Protein AF-A0A2N7WCB7-F1 (afdb_monomer)

Structure (mmCIF, N/CA/C/O backbone):
data_AF-A0A2N7WCB7-F1
#
_entry.id   AF-A0A2N7WCB7-F1
#
loop_
_atom_site.group_PDB
_atom_site.id
_atom_site.type_symbol
_atom_site.label_atom_id
_atom_site.label_alt_id
_atom_site.label_comp_id
_atom_site.label_asym_id
_atom_site.label_entity_id
_atom_site.label_seq_id
_atom_site.pdbx_PDB_ins_code
_atom_site.Cartn_x
_atom_site.Cartn_y
_atom_site.Cartn_z
_atom_site.occupancy
_atom_site.B_iso_or_equiv
_atom_site.auth_seq_id
_atom_site.auth_comp_id
_atom_site.auth_asym_id
_atom_site.auth_atom_id
_atom_site.pdbx_PDB_model_num
ATOM 1 N N . MET A 1 1 ? 3.821 -67.007 122.944 1.00 35.94 1 MET A N 1
ATOM 2 C CA . MET A 1 1 ? 3.924 -67.303 121.499 1.00 35.94 1 MET A CA 1
ATOM 3 C C . MET A 1 1 ? 2.974 -66.379 120.747 1.00 35.94 1 MET A C 1
ATOM 5 O O . MET A 1 1 ? 1.797 -66.357 121.070 1.00 35.94 1 MET A O 1
ATOM 9 N N . ILE A 1 2 ? 3.504 -65.597 119.807 1.00 52.94 2 ILE A N 1
ATOM 10 C CA . ILE A 1 2 ? 2.785 -65.008 118.652 1.00 52.94 2 ILE A CA 1
ATOM 11 C C . ILE A 1 2 ? 2.782 -66.103 117.538 1.00 52.94 2 ILE A C 1
ATOM 13 O O . ILE A 1 2 ? 3.560 -67.049 117.712 1.00 52.94 2 ILE A O 1
ATOM 17 N N . PRO A 1 3 ? 2.036 -66.038 116.403 1.00 63.03 3 PRO A N 1
ATOM 18 C CA . PRO A 1 3 ? 1.110 -65.001 115.910 1.00 63.03 3 PRO A CA 1
ATOM 19 C C . PRO A 1 3 ? -0.202 -65.532 115.260 1.00 63.03 3 PRO A C 1
ATOM 21 O O . PRO A 1 3 ? -0.427 -66.735 115.202 1.00 63.03 3 PRO A O 1
ATOM 24 N N . SER A 1 4 ? -1.039 -64.635 114.709 1.00 31.44 4 SER A N 1
ATOM 25 C CA . SER A 1 4 ? -1.417 -64.609 113.269 1.00 31.44 4 SER A CA 1
ATOM 26 C C . SER A 1 4 ? -2.738 -63.851 113.010 1.00 31.44 4 SER A C 1
ATOM 28 O O . SER A 1 4 ? -3.815 -64.320 113.367 1.00 31.44 4 SER A O 1
ATOM 30 N N . SER A 1 5 ? -2.659 -62.697 112.339 1.00 44.12 5 SER A N 1
ATOM 31 C CA . SER A 1 5 ? -3.786 -62.076 111.607 1.00 44.12 5 SER A CA 1
ATOM 32 C C . SER A 1 5 ? -3.801 -62.636 110.175 1.00 44.12 5 SER A C 1
ATOM 34 O O . SER A 1 5 ? -2.711 -62.970 109.699 1.00 44.12 5 SER A O 1
ATOM 36 N N . PRO A 1 6 ? -4.934 -62.684 109.424 1.00 54.41 6 PRO A N 1
ATOM 37 C CA . PRO A 1 6 ? -5.339 -61.481 108.663 1.00 54.41 6 PRO A CA 1
ATOM 38 C C . PRO A 1 6 ? -6.832 -61.364 108.203 1.00 54.41 6 PRO A C 1
ATOM 40 O O . PRO A 1 6 ? -7.660 -62.239 108.420 1.00 54.41 6 PRO A O 1
ATOM 43 N N . ILE A 1 7 ? -7.084 -60.288 107.432 1.00 32.53 7 ILE A N 1
ATOM 44 C CA . ILE A 1 7 ? -8.154 -60.039 106.424 1.00 32.53 7 ILE A CA 1
ATOM 45 C C . ILE A 1 7 ? -9.441 -59.296 106.856 1.00 32.53 7 ILE A C 1
ATOM 47 O O . ILE A 1 7 ? -10.151 -59.645 107.791 1.00 32.53 7 ILE A O 1
ATOM 51 N N . ARG A 1 8 ? -9.732 -58.236 106.079 1.00 46.69 8 ARG A N 1
ATOM 52 C CA . ARG A 1 8 ? -10.934 -57.384 106.092 1.00 46.69 8 ARG A CA 1
ATOM 53 C C . ARG A 1 8 ? -12.089 -58.034 105.320 1.00 46.69 8 ARG A C 1
ATOM 55 O O . ARG A 1 8 ? -11.853 -58.512 104.215 1.00 46.69 8 ARG A O 1
ATOM 62 N N . ILE A 1 9 ? -13.330 -57.795 105.749 1.00 33.44 9 ILE A N 1
ATOM 63 C CA . ILE A 1 9 ? -14.435 -57.509 104.816 1.00 33.44 9 ILE A CA 1
ATOM 64 C C . ILE A 1 9 ? -15.158 -56.247 105.296 1.00 33.44 9 ILE A C 1
ATOM 66 O O . ILE A 1 9 ? -15.598 -56.163 106.438 1.00 33.44 9 ILE A O 1
ATOM 70 N N . ILE A 1 10 ? -15.266 -55.262 104.402 1.00 46.97 10 ILE A N 1
ATOM 71 C CA . ILE A 1 10 ? -16.195 -54.136 104.519 1.00 46.97 10 ILE A CA 1
ATOM 72 C C . ILE A 1 10 ? -17.372 -54.470 103.609 1.00 46.97 10 ILE A C 1
ATOM 74 O O . ILE A 1 10 ? -17.207 -54.460 102.391 1.00 46.97 10 ILE A O 1
ATOM 78 N N . THR A 1 11 ? -18.557 -54.720 104.161 1.00 34.16 11 THR A N 1
ATOM 79 C CA . THR A 1 11 ? -19.824 -54.494 103.445 1.00 34.16 11 THR A CA 1
ATOM 80 C C . THR A 1 11 ? -20.938 -54.256 104.463 1.00 34.16 11 THR A C 1
ATOM 82 O O . THR A 1 11 ? -21.016 -54.940 105.480 1.00 34.16 11 THR A O 1
ATOM 85 N N . MET A 1 12 ? -21.775 -53.254 104.206 1.00 39.34 12 MET A N 1
ATOM 86 C CA . MET A 1 12 ? -23.035 -53.035 104.924 1.00 39.34 12 MET A CA 1
ATOM 87 C C . MET A 1 12 ? -24.096 -54.024 104.413 1.00 39.34 12 MET A C 1
ATOM 89 O O . MET A 1 12 ? -23.999 -54.406 103.253 1.00 39.34 12 MET A O 1
ATOM 93 N N . ASP A 1 13 ? -25.142 -54.336 105.194 1.00 38.06 13 ASP A N 1
ATOM 94 C CA . ASP A 1 13 ? -26.493 -53.907 104.782 1.00 38.06 13 ASP A CA 1
ATOM 95 C C . ASP A 1 13 ? -27.593 -53.966 105.877 1.00 38.06 13 ASP A C 1
ATOM 97 O O . ASP A 1 13 ? -27.507 -54.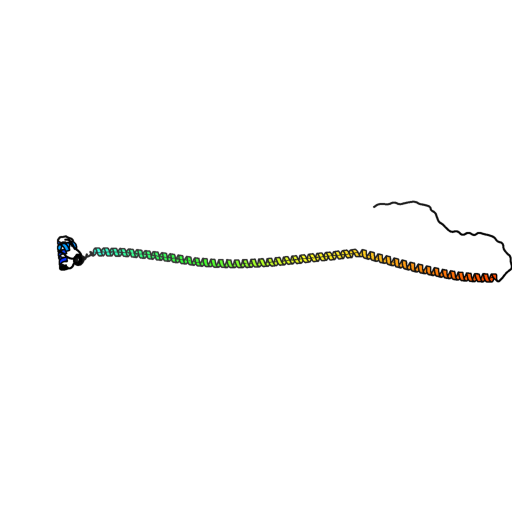693 106.864 1.00 38.06 13 ASP A O 1
ATOM 101 N N . THR A 1 14 ? -28.621 -53.139 105.654 1.00 47.44 14 THR A N 1
ATOM 102 C CA . THR A 1 14 ? -30.001 -53.085 106.181 1.00 47.44 14 THR A CA 1
ATOM 103 C C . THR A 1 14 ? -30.500 -54.020 107.310 1.00 47.44 14 THR A C 1
ATOM 105 O O . THR A 1 14 ? -30.599 -55.240 107.173 1.00 47.44 14 THR A O 1
ATOM 108 N N . ARG A 1 15 ? -31.140 -53.399 108.330 1.00 40.41 15 ARG A N 1
ATOM 109 C CA . ARG A 1 15 ? -32.623 -53.447 108.508 1.00 40.41 15 ARG A CA 1
ATOM 110 C C . ARG A 1 15 ? -33.185 -52.565 109.646 1.00 40.41 15 ARG A C 1
ATOM 112 O O . ARG A 1 15 ? -33.595 -53.050 110.696 1.00 40.41 15 ARG A O 1
ATOM 119 N N . LYS A 1 16 ? -33.323 -51.264 109.373 1.00 41.38 16 LYS A N 1
ATOM 120 C CA . LYS A 1 16 ? -34.537 -50.468 109.676 1.00 41.38 16 LYS A CA 1
ATOM 121 C C . LYS A 1 16 ? -34.426 -49.098 109.004 1.00 41.38 16 LYS A C 1
ATOM 123 O O . LYS A 1 16 ? -34.236 -48.069 109.643 1.00 41.38 16 LYS A O 1
ATOM 128 N N . ALA A 1 17 ? -34.569 -49.096 107.680 1.00 44.41 17 ALA A N 1
ATOM 129 C CA . ALA A 1 17 ? -35.020 -47.890 107.009 1.00 44.41 17 ALA A CA 1
ATOM 130 C C . ALA A 1 17 ? -36.446 -47.613 107.509 1.00 44.41 17 ALA A C 1
ATOM 132 O O . ALA A 1 17 ? -37.390 -48.283 107.091 1.00 44.41 17 ALA A O 1
ATOM 133 N N . GLN A 1 18 ? -36.603 -46.667 108.438 1.00 53.84 18 GLN A N 1
ATOM 134 C CA . GLN A 1 18 ? -37.888 -45.991 108.578 1.00 53.84 18 GLN A CA 1
ATOM 135 C C . GLN A 1 18 ? -38.194 -45.397 107.205 1.00 53.84 18 GLN A C 1
ATOM 137 O O . GLN A 1 18 ? -37.387 -44.629 106.673 1.00 53.84 18 GLN A O 1
ATOM 142 N N . LEU A 1 19 ? -39.314 -45.803 106.603 1.00 56.91 19 LEU A N 1
ATOM 143 C CA . LEU A 1 19 ? -39.772 -45.174 105.376 1.00 56.91 19 LEU A CA 1
ATOM 144 C C . LEU A 1 19 ? -40.043 -43.711 105.720 1.00 56.91 19 LEU A C 1
ATOM 146 O O . LEU A 1 19 ? -40.960 -43.407 106.478 1.00 56.91 19 LEU A O 1
ATOM 150 N N . VAL A 1 20 ? -39.205 -42.822 105.193 1.00 69.12 20 VAL A N 1
ATOM 151 C CA . VAL A 1 20 ? -39.418 -41.379 105.250 1.00 69.12 20 VAL A CA 1
ATOM 152 C C . VAL A 1 20 ? -40.680 -41.108 104.439 1.00 69.12 20 VAL A C 1
ATOM 154 O O . VAL A 1 20 ? -40.630 -41.094 103.213 1.00 69.12 20 VAL A O 1
ATOM 157 N N . THR A 1 21 ? -41.824 -40.972 105.106 1.00 78.44 21 THR A N 1
ATOM 158 C CA . THR A 1 21 ? -43.096 -40.697 104.435 1.00 78.44 21 THR A CA 1
ATOM 159 C C . THR A 1 21 ? -43.212 -39.216 104.094 1.00 78.44 21 THR A C 1
ATOM 161 O O . THR A 1 21 ? -42.649 -38.350 104.771 1.00 78.44 21 THR A O 1
ATOM 164 N N . PHE A 1 22 ? -43.973 -38.917 103.038 1.00 78.00 22 PHE A N 1
ATOM 165 C CA . PHE A 1 22 ? -44.245 -37.542 102.623 1.00 78.00 22 PHE A CA 1
ATOM 166 C C . PHE A 1 22 ? -44.847 -36.711 103.766 1.00 78.00 22 PHE A C 1
ATOM 168 O O . PHE A 1 22 ? -44.383 -35.602 104.011 1.00 78.00 22 PHE A O 1
ATOM 175 N N . ASP A 1 23 ? -45.805 -37.272 104.506 1.00 79.38 23 ASP A N 1
ATOM 176 C CA . ASP A 1 23 ? -46.528 -36.559 105.566 1.00 79.38 23 ASP A CA 1
ATOM 177 C C . ASP A 1 23 ? -45.629 -36.218 106.763 1.00 79.38 23 ASP A C 1
ATOM 179 O O . ASP A 1 23 ? -45.717 -35.122 107.311 1.00 79.38 23 ASP A O 1
ATOM 183 N N . ALA A 1 24 ? -44.693 -37.105 107.127 1.00 79.81 24 ALA A N 1
ATOM 184 C CA . ALA A 1 24 ? -43.717 -36.831 108.182 1.00 79.81 24 ALA A CA 1
ATOM 185 C C . ALA A 1 24 ? -42.743 -35.707 107.776 1.00 79.81 24 ALA A C 1
ATOM 187 O O . ALA A 1 24 ? -42.417 -34.833 108.585 1.00 79.81 24 ALA A O 1
ATOM 188 N N . VAL A 1 25 ? -42.312 -35.692 106.508 1.00 82.75 25 VAL A N 1
ATOM 189 C CA . VAL A 1 25 ? -41.478 -34.620 105.936 1.00 82.75 25 VAL A CA 1
ATOM 190 C C . VAL A 1 25 ? -42.246 -33.299 105.852 1.00 82.75 25 VAL A C 1
ATOM 192 O O . VAL A 1 25 ? -41.679 -32.261 106.190 1.00 82.75 25 VAL A O 1
ATOM 195 N N . ALA A 1 26 ? -43.518 -33.330 105.449 1.00 80.94 26 ALA A N 1
ATOM 196 C CA . ALA A 1 26 ? -44.390 -32.161 105.361 1.00 80.94 26 ALA A CA 1
ATOM 197 C C . ALA A 1 26 ? -44.642 -31.540 106.743 1.00 80.94 26 ALA A C 1
ATOM 199 O O . ALA A 1 26 ? -44.320 -30.373 106.942 1.00 80.94 26 ALA A O 1
ATOM 200 N N . ALA A 1 27 ? -45.087 -32.330 107.726 1.00 82.00 27 ALA A N 1
ATOM 201 C CA . ALA A 1 27 ? -45.327 -31.856 109.091 1.00 82.00 27 ALA A CA 1
ATOM 202 C C . ALA A 1 27 ? -44.054 -31.290 109.752 1.00 82.00 27 ALA A C 1
ATOM 204 O O . ALA A 1 27 ? -44.096 -30.263 110.432 1.00 82.00 27 ALA A O 1
ATOM 205 N N . SER A 1 28 ? -42.893 -31.910 109.504 1.00 80.75 28 SER A N 1
ATOM 206 C CA . SER A 1 28 ? -41.601 -31.400 109.991 1.00 80.75 28 SER A CA 1
ATOM 207 C C . SER A 1 28 ? -41.192 -30.096 109.293 1.00 80.75 28 SER A C 1
ATOM 209 O O . SER A 1 28 ? -40.687 -29.179 109.939 1.00 80.75 28 SER A O 1
ATOM 211 N N . ALA A 1 29 ? -41.428 -29.975 107.982 1.00 81.81 29 ALA A N 1
ATOM 212 C CA . ALA A 1 29 ? -41.172 -28.744 107.236 1.00 81.81 29 ALA A CA 1
ATOM 213 C C . ALA A 1 29 ? -42.112 -27.599 107.659 1.00 81.81 29 ALA A C 1
ATOM 215 O O . ALA A 1 29 ? -41.668 -26.457 107.766 1.00 81.81 29 ALA A O 1
ATOM 216 N N . GLU A 1 30 ? -43.376 -27.901 107.952 1.00 82.75 30 GLU A N 1
ATOM 217 C CA . GLU A 1 30 ? -44.375 -26.947 108.445 1.00 82.75 30 GLU A CA 1
ATOM 218 C C . GLU A 1 30 ? -44.061 -26.485 109.871 1.00 82.75 30 GLU A C 1
ATOM 220 O O . GLU A 1 30 ? -44.111 -25.288 110.143 1.00 82.75 30 GLU A O 1
ATOM 225 N N . SER A 1 31 ? -43.616 -27.387 110.753 1.00 80.56 31 SER A N 1
ATOM 226 C CA . SER A 1 31 ? -43.114 -27.032 112.089 1.00 80.56 31 SER A CA 1
ATOM 227 C C . SER A 1 31 ? -41.879 -26.114 112.032 1.00 80.56 31 SER A C 1
ATOM 229 O O . SER A 1 31 ? -41.783 -25.144 112.792 1.00 80.56 31 SER A O 1
ATOM 231 N N . LEU A 1 32 ? -40.959 -26.351 111.088 1.00 82.75 32 LEU A N 1
ATOM 232 C CA . LEU A 1 32 ? -39.811 -25.466 110.844 1.00 82.75 32 LEU A CA 1
ATOM 233 C C . LEU A 1 32 ? -40.242 -24.081 110.337 1.00 82.75 32 LEU A C 1
ATOM 235 O O . LEU A 1 32 ? -39.715 -23.075 110.803 1.00 82.75 32 LEU A O 1
ATOM 239 N N . VAL A 1 33 ? -41.228 -24.005 109.437 1.00 82.38 33 VAL A N 1
ATOM 240 C CA . VAL A 1 33 ? -41.770 -22.718 108.961 1.00 82.38 33 VAL A CA 1
ATOM 241 C C . VAL A 1 33 ? -42.526 -21.974 110.067 1.00 82.38 33 VAL A C 1
ATOM 243 O O . VAL A 1 33 ? -42.336 -20.769 110.215 1.00 82.38 33 VAL A O 1
ATOM 246 N N . ALA A 1 34 ? -43.323 -22.669 110.883 1.00 79.31 34 ALA A N 1
ATOM 247 C CA . ALA A 1 34 ? -44.052 -22.081 112.010 1.00 79.31 34 ALA A CA 1
ATOM 248 C C . ALA A 1 34 ? -43.119 -21.529 113.106 1.00 79.31 34 ALA A C 1
ATOM 250 O O . ALA A 1 34 ? -43.457 -20.555 113.773 1.00 79.31 34 ALA A O 1
ATOM 251 N N . SER A 1 35 ? -41.919 -22.102 113.249 1.00 75.00 35 SER A N 1
ATOM 252 C CA . SER A 1 35 ? -40.834 -21.586 114.103 1.00 75.00 35 SER A CA 1
ATOM 253 C C . SER A 1 35 ? -39.920 -20.564 113.400 1.00 75.00 35 SER A C 1
ATOM 255 O O . SER A 1 35 ? -38.868 -20.199 113.925 1.00 75.00 35 SER A O 1
ATOM 257 N N . GLY A 1 36 ? -40.308 -20.076 112.215 1.00 73.94 36 GLY A N 1
ATOM 258 C CA . GLY A 1 36 ? -39.596 -19.038 111.462 1.00 73.94 36 GLY A CA 1
ATOM 259 C C . GLY A 1 36 ? -38.302 -19.502 110.781 1.00 73.94 36 GLY A C 1
ATOM 260 O O . GLY A 1 36 ? -37.582 -18.683 110.206 1.00 73.94 36 GLY A O 1
ATOM 261 N N . GLN A 1 37 ? -37.985 -20.798 110.818 1.00 76.94 37 GLN A N 1
ATOM 262 C CA . GLN A 1 37 ? -36.781 -21.356 110.210 1.00 76.94 37 GLN A CA 1
ATOM 263 C C . GLN A 1 37 ? -37.017 -21.819 108.769 1.00 76.94 37 GLN A C 1
ATOM 265 O O . GLN A 1 37 ? -38.109 -22.209 108.359 1.00 76.94 37 GLN A O 1
ATOM 270 N N . ARG A 1 38 ? -35.953 -21.800 107.957 1.00 77.12 38 ARG A N 1
ATOM 271 C CA . ARG A 1 38 ? -36.025 -22.282 106.571 1.00 77.12 38 ARG A CA 1
ATOM 272 C C . ARG A 1 38 ? -35.987 -23.817 106.551 1.00 77.12 38 ARG A C 1
ATOM 274 O O . ARG A 1 38 ? -34.964 -24.378 106.952 1.00 77.12 38 ARG A O 1
ATOM 281 N N . PRO A 1 39 ? -37.009 -24.513 106.010 1.00 80.88 39 PRO A N 1
ATOM 282 C CA . PRO A 1 39 ? -36.987 -25.966 105.887 1.00 80.88 39 PRO A CA 1
ATOM 283 C C . PRO A 1 39 ? -35.952 -26.380 104.832 1.00 80.88 39 PRO A C 1
ATOM 285 O O . PRO A 1 39 ? -36.187 -26.361 103.616 1.00 80.88 39 PRO A O 1
ATOM 288 N N . THR A 1 40 ? -34.757 -26.710 105.314 1.00 83.81 40 THR A N 1
ATOM 289 C CA . THR A 1 40 ? -33.656 -27.302 104.548 1.00 83.81 40 THR A CA 1
ATOM 290 C C . THR A 1 40 ? -33.624 -28.805 104.794 1.00 83.81 40 THR A C 1
ATOM 292 O O . THR A 1 40 ? -34.036 -29.265 105.855 1.00 83.81 40 THR A O 1
ATOM 295 N N . VAL A 1 41 ? -33.094 -29.580 103.842 1.00 78.56 41 VAL A N 1
ATOM 296 C CA . VAL A 1 41 ? -33.011 -31.049 103.958 1.00 78.56 41 VAL A CA 1
ATOM 297 C C . VAL A 1 41 ? -32.326 -31.468 105.265 1.00 78.56 41 VAL A C 1
ATOM 299 O O . VAL A 1 41 ? -32.813 -32.359 105.951 1.00 78.56 41 VAL A O 1
ATOM 302 N N . ARG A 1 42 ? -31.256 -30.767 105.673 1.00 80.81 42 ARG A N 1
ATOM 303 C CA . ARG A 1 42 ? -30.542 -31.050 106.927 1.00 80.81 42 ARG A CA 1
ATOM 304 C C . ARG A 1 42 ? -31.365 -30.730 108.181 1.00 80.81 42 ARG A C 1
ATOM 306 O O . ARG A 1 42 ? -31.323 -31.512 109.122 1.00 80.81 42 ARG A O 1
ATOM 313 N N . ALA A 1 43 ? -32.110 -29.621 108.195 1.00 79.19 43 ALA A N 1
ATOM 314 C CA . ALA A 1 43 ? -32.986 -29.273 109.320 1.00 79.19 43 ALA A CA 1
ATOM 315 C C . ALA A 1 43 ? -34.150 -30.269 109.458 1.00 79.19 43 ALA A C 1
ATOM 317 O O . ALA A 1 43 ? -34.445 -30.727 110.556 1.00 79.19 43 ALA A O 1
ATOM 318 N N . VAL A 1 44 ? -34.747 -30.675 108.333 1.00 81.44 44 VAL A N 1
ATOM 319 C CA . VAL A 1 44 ? -35.839 -31.657 108.304 1.00 81.44 44 VAL A CA 1
ATOM 320 C C . VAL A 1 44 ? -35.360 -33.043 108.760 1.00 81.44 44 VAL A C 1
ATOM 322 O O . VAL A 1 44 ? -36.032 -33.667 109.571 1.00 81.44 44 VAL A O 1
ATOM 325 N N . ILE A 1 45 ? -34.174 -33.504 108.334 1.00 81.44 45 ILE A N 1
ATOM 326 C CA . ILE A 1 45 ? -33.570 -34.757 108.842 1.00 81.44 45 ILE A CA 1
ATOM 327 C C . ILE A 1 45 ? -33.291 -34.675 110.347 1.00 81.44 45 ILE A C 1
ATOM 329 O O . ILE A 1 45 ? -33.569 -35.630 111.068 1.00 81.44 45 ILE A O 1
ATOM 333 N N . ALA A 1 46 ? -32.754 -33.548 110.827 1.00 80.12 46 ALA A N 1
ATOM 334 C CA . ALA A 1 46 ? -32.460 -33.361 112.247 1.00 80.12 46 ALA A CA 1
ATOM 335 C C . ALA A 1 46 ? -33.730 -33.414 113.112 1.00 80.12 46 ALA A C 1
ATOM 337 O O . ALA A 1 46 ? -33.697 -33.984 114.198 1.00 80.12 46 ALA A O 1
ATOM 338 N N . GLN A 1 47 ? -34.850 -32.878 112.615 1.00 79.12 47 GLN A N 1
ATOM 339 C CA . GLN A 1 47 ? -36.132 -32.889 113.322 1.00 79.12 47 GLN A CA 1
ATOM 340 C C . GLN A 1 47 ? -36.887 -34.226 113.204 1.00 79.12 47 GLN A C 1
ATOM 342 O O . GLN A 1 47 ? -37.598 -34.603 114.131 1.00 79.12 47 GLN A O 1
ATOM 347 N N . LEU A 1 48 ? -36.687 -34.976 112.115 1.00 80.25 48 LEU A N 1
ATOM 348 C CA . LEU A 1 48 ? -37.188 -36.349 111.949 1.00 80.25 48 LEU A CA 1
ATOM 349 C C . LEU A 1 48 ? -36.377 -37.403 112.726 1.00 80.25 48 LEU A C 1
ATOM 351 O O . LEU A 1 48 ? -36.842 -38.527 112.893 1.00 80.25 48 LEU A O 1
ATOM 355 N N . GLY A 1 49 ? -35.157 -37.075 113.162 1.00 72.62 49 GLY A N 1
ATOM 356 C CA . GLY A 1 49 ? -34.253 -38.005 113.849 1.00 72.62 49 GLY A CA 1
ATOM 357 C C . GLY A 1 49 ? -33.552 -39.023 112.936 1.00 72.62 49 GLY A C 1
ATOM 358 O O . GLY A 1 49 ? -32.810 -39.871 113.427 1.00 72.62 49 GLY A O 1
ATOM 359 N N . GLY A 1 50 ? -33.747 -38.949 111.615 1.00 71.25 50 GLY A N 1
ATOM 360 C CA . GLY A 1 50 ? -33.127 -39.854 110.648 1.00 71.25 50 GLY A CA 1
ATOM 361 C C . GLY A 1 50 ? -33.736 -39.773 109.246 1.00 71.25 50 GLY A C 1
ATOM 362 O O . GLY A 1 50 ? -34.761 -39.132 109.025 1.00 71.25 50 GLY A O 1
ATOM 363 N N . GLY A 1 51 ? -33.086 -40.430 108.281 1.00 72.00 51 GLY A N 1
ATOM 364 C CA . GLY A 1 51 ? -33.553 -40.533 106.895 1.00 72.00 51 GLY A CA 1
ATOM 365 C C . GLY A 1 51 ? -32.445 -40.332 105.858 1.00 72.00 51 GLY A C 1
ATOM 366 O O . GLY A 1 51 ? -31.469 -39.624 106.097 1.00 72.00 51 GLY A O 1
ATOM 367 N N . SER A 1 52 ? -32.599 -40.946 104.681 1.00 71.81 52 SER A N 1
ATOM 368 C CA . SER A 1 52 ? -31.693 -40.704 103.549 1.00 71.81 52 SER A CA 1
ATOM 369 C C . SER A 1 52 ? -31.880 -39.274 103.019 1.00 71.81 52 SER A C 1
ATOM 371 O O . SER A 1 52 ? -33.023 -38.902 102.721 1.00 71.81 52 SER A O 1
ATOM 373 N N . PRO A 1 53 ? -30.803 -38.483 102.826 1.00 76.38 53 PRO A N 1
ATOM 374 C CA . PRO A 1 53 ? -30.903 -37.130 102.285 1.00 76.38 53 PRO A CA 1
ATOM 375 C C . PRO A 1 53 ? -31.640 -37.044 100.951 1.00 76.38 53 PRO A C 1
ATOM 377 O O . PRO A 1 53 ? -32.401 -36.102 100.751 1.00 76.38 53 PRO A O 1
ATOM 380 N N . ASN A 1 54 ? -31.496 -38.047 100.081 1.00 74.69 54 ASN A N 1
ATOM 381 C CA . ASN A 1 54 ? -32.178 -38.075 98.786 1.00 74.69 54 ASN A CA 1
ATOM 382 C C . ASN A 1 54 ? -33.694 -38.300 98.931 1.00 74.69 54 ASN A C 1
ATOM 384 O O . ASN A 1 54 ? -34.471 -37.687 98.204 1.00 74.69 54 ASN A O 1
ATOM 388 N N . ALA A 1 55 ? -34.127 -39.119 99.897 1.00 78.88 55 ALA A N 1
ATOM 389 C CA . ALA A 1 55 ? -35.549 -39.364 100.155 1.00 78.88 55 ALA A CA 1
ATOM 390 C C . ALA A 1 55 ? -36.232 -38.129 100.767 1.00 78.88 55 ALA A C 1
ATOM 392 O O . ALA A 1 55 ? -37.290 -37.702 100.302 1.00 78.88 55 ALA A O 1
ATOM 393 N N . VAL A 1 56 ? -35.590 -37.495 101.758 1.00 81.94 56 VAL A N 1
ATOM 394 C CA . VAL A 1 56 ? -36.091 -36.238 102.339 1.00 81.94 56 VAL A CA 1
ATOM 395 C C . VAL A 1 56 ? -36.075 -35.114 101.303 1.00 81.94 56 VAL A C 1
ATOM 397 O O . VAL A 1 56 ? -37.031 -34.350 101.244 1.00 81.94 56 VAL A O 1
ATOM 400 N N . LEU A 1 57 ? -35.047 -35.019 100.451 1.00 82.56 57 LEU A N 1
ATOM 401 C CA . LEU A 1 57 ? -34.990 -34.027 99.373 1.00 82.56 57 LEU A CA 1
ATOM 402 C C . LEU A 1 57 ? -36.143 -34.200 98.377 1.00 82.56 57 LEU A C 1
ATOM 404 O O . LEU A 1 57 ? -36.794 -33.205 98.067 1.00 82.56 57 LEU A O 1
ATOM 408 N N . ALA A 1 58 ? -36.452 -35.426 97.945 1.00 82.25 58 ALA A N 1
ATOM 409 C CA . ALA A 1 58 ? -37.568 -35.691 97.035 1.00 82.25 58 ALA A CA 1
ATOM 410 C C . ALA A 1 58 ? -38.926 -35.288 97.644 1.00 82.25 58 ALA A C 1
ATOM 412 O O . ALA A 1 58 ? -39.692 -34.545 97.026 1.00 82.25 58 ALA A O 1
ATOM 413 N N . HIS A 1 59 ? -39.212 -35.699 98.885 1.00 82.25 59 HIS A N 1
ATOM 414 C CA . HIS A 1 59 ? -40.465 -35.335 99.555 1.00 82.25 59 HIS A CA 1
ATOM 415 C C . HIS A 1 59 ? -40.544 -33.838 99.903 1.00 82.25 59 HIS A C 1
ATOM 417 O O . HIS A 1 59 ? -41.601 -33.230 99.741 1.00 82.25 59 HIS A O 1
ATOM 423 N N . LEU A 1 60 ? -39.429 -33.208 100.289 1.00 83.19 60 LEU A N 1
ATOM 424 C CA . LEU A 1 60 ? -39.364 -31.772 100.571 1.00 83.19 60 LEU A CA 1
ATOM 425 C C . LEU A 1 60 ? -39.507 -30.925 99.298 1.00 83.19 60 LEU A C 1
ATOM 427 O O . LEU A 1 60 ? -40.123 -29.863 99.346 1.00 83.19 60 LEU A O 1
ATOM 431 N N . GLN A 1 61 ? -38.971 -31.377 98.160 1.00 82.62 61 GLN A N 1
ATOM 432 C CA . GLN A 1 61 ? -39.202 -30.749 96.856 1.00 82.62 61 GLN A CA 1
ATOM 433 C C . GLN A 1 61 ? -40.663 -30.898 96.422 1.00 82.62 61 GLN A C 1
ATOM 435 O O . GLN A 1 61 ? -41.258 -29.913 95.996 1.00 82.62 61 GLN A O 1
ATOM 440 N N . ALA A 1 62 ? -41.272 -32.074 96.603 1.00 82.44 62 ALA A N 1
ATOM 441 C CA . ALA A 1 62 ? -42.690 -32.284 96.311 1.00 82.44 62 ALA A CA 1
ATOM 442 C C . ALA A 1 62 ? -43.608 -31.409 97.191 1.00 82.44 62 ALA A C 1
ATOM 444 O O . ALA A 1 62 ? -44.588 -30.851 96.697 1.00 82.44 62 ALA A O 1
ATOM 445 N N . TRP A 1 63 ? -43.277 -31.236 98.476 1.00 83.50 63 TRP A N 1
ATOM 446 C CA . TRP A 1 63 ? -44.001 -30.342 99.388 1.00 83.50 63 TRP A CA 1
ATOM 447 C C . TRP A 1 63 ? -43.814 -28.870 98.993 1.00 83.50 63 TRP A C 1
ATOM 449 O O . TRP A 1 63 ? -44.798 -28.142 98.861 1.00 83.50 63 TRP A O 1
ATOM 459 N N . LYS A 1 64 ? -42.578 -28.446 98.679 1.00 79.56 64 LYS A N 1
ATOM 460 C CA . LYS A 1 64 ? -42.304 -27.092 98.165 1.00 79.56 64 LYS A CA 1
ATOM 461 C C . LYS A 1 64 ? -43.046 -26.813 96.861 1.00 79.56 64 LYS A C 1
ATOM 463 O O . LYS A 1 64 ? -43.670 -25.768 96.769 1.00 79.56 64 LYS A O 1
ATOM 468 N N . GLY A 1 65 ? -43.058 -27.740 95.903 1.00 74.62 65 GLY A N 1
ATOM 469 C CA . GLY A 1 65 ? -43.777 -27.577 94.634 1.00 74.62 65 GLY A CA 1
ATOM 470 C C . GLY A 1 65 ? -45.284 -27.369 94.821 1.00 74.62 65 GLY A C 1
ATOM 471 O O . GLY A 1 65 ? -45.862 -26.480 94.197 1.00 74.62 65 GLY A O 1
ATOM 472 N N . LYS A 1 66 ? -45.910 -28.115 95.744 1.00 71.19 66 LYS A N 1
ATOM 473 C CA . LYS A 1 66 ? -47.323 -27.918 96.118 1.00 71.19 66 LYS A CA 1
ATOM 474 C C . LYS A 1 66 ? -47.565 -26.556 96.788 1.00 71.19 66 LYS A C 1
ATOM 476 O O . LYS A 1 66 ? -48.541 -25.892 96.460 1.00 71.19 66 LYS A O 1
ATOM 481 N N . GLN A 1 67 ? -46.657 -26.111 97.660 1.00 63.72 67 GLN A N 1
ATOM 482 C CA . GLN A 1 67 ? -46.705 -24.785 98.297 1.00 63.72 67 GLN A CA 1
ATOM 483 C C . GLN A 1 67 ? -46.488 -23.631 97.294 1.00 63.72 67 GLN A C 1
ATOM 485 O O . GLN A 1 67 ? -47.160 -22.608 97.381 1.00 63.72 67 GLN A O 1
ATOM 490 N N . THR A 1 68 ? -45.582 -23.774 96.317 1.00 56.62 68 THR A N 1
ATOM 491 C CA . THR A 1 68 ? -45.266 -22.710 95.341 1.00 56.62 68 THR A CA 1
ATOM 492 C C . THR A 1 68 ? -46.445 -22.397 94.414 1.00 56.62 68 THR A C 1
ATOM 494 O O . THR A 1 68 ? -46.618 -21.246 94.024 1.00 56.62 68 THR A O 1
ATOM 497 N N . ASN A 1 69 ? -47.300 -23.381 94.115 1.00 54.31 69 ASN A N 1
ATOM 498 C CA . ASN A 1 69 ? -48.475 -23.178 93.261 1.00 54.31 69 ASN A CA 1
ATOM 499 C C . ASN A 1 69 ? -49.648 -22.477 93.988 1.00 54.31 69 ASN A C 1
ATOM 501 O O . ASN A 1 69 ? -50.540 -21.933 93.349 1.00 54.31 69 ASN A O 1
ATOM 505 N N . ALA A 1 70 ? -49.635 -22.427 95.325 1.00 52.06 70 ALA A N 1
ATOM 506 C CA . ALA A 1 70 ? -50.681 -21.788 96.134 1.00 52.06 70 ALA A CA 1
ATOM 507 C C . ALA A 1 70 ? -50.496 -20.264 96.310 1.00 52.06 70 ALA A C 1
ATOM 509 O O . ALA A 1 70 ? -51.205 -19.643 97.103 1.00 52.06 70 ALA A O 1
ATOM 510 N N . ARG A 1 71 ? -49.523 -19.648 95.618 1.00 49.69 71 ARG A N 1
ATOM 511 C CA . ARG A 1 71 ? -49.209 -18.217 95.773 1.00 49.69 71 ARG A CA 1
ATOM 512 C C . ARG A 1 71 ? -48.925 -17.460 94.476 1.00 49.69 71 ARG A C 1
ATOM 514 O O . ARG A 1 71 ? -48.274 -16.418 94.511 1.00 49.69 71 ARG A O 1
ATOM 521 N N . VAL A 1 72 ? -49.500 -17.909 93.360 1.00 51.72 72 VAL A N 1
ATOM 522 C CA . VAL A 1 72 ? -49.895 -16.963 92.309 1.00 51.72 72 VAL A CA 1
ATOM 523 C C . VAL A 1 72 ? -51.224 -16.366 92.756 1.00 51.72 72 VAL A C 1
ATOM 525 O O . VAL A 1 72 ? -52.292 -16.908 92.480 1.00 51.72 72 VAL A O 1
ATOM 528 N N . ALA A 1 73 ? -51.159 -15.266 93.507 1.00 49.56 73 ALA A N 1
ATOM 529 C CA . ALA A 1 73 ? -52.329 -14.410 93.624 1.00 49.56 73 ALA A CA 1
ATOM 530 C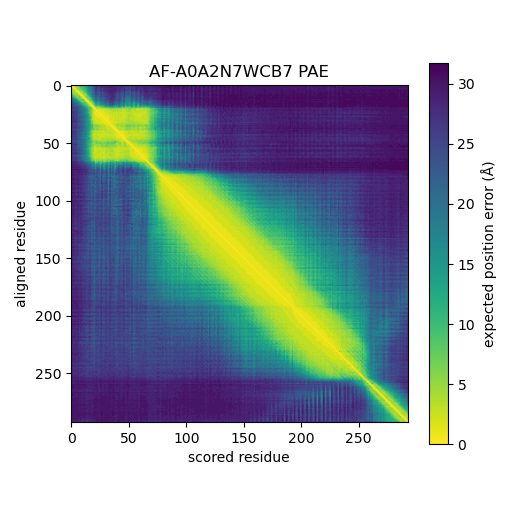 C . ALA A 1 73 ? -52.706 -13.984 92.202 1.00 49.56 73 ALA A C 1
ATOM 532 O O . ALA A 1 73 ? -51.835 -13.541 91.449 1.00 49.56 73 ALA A O 1
ATOM 533 N N . THR A 1 74 ? -53.981 -14.120 91.836 1.00 51.47 74 THR A N 1
ATOM 534 C CA . THR A 1 74 ? -54.485 -13.435 90.645 1.00 51.47 74 THR A CA 1
ATOM 535 C C . THR A 1 74 ? -54.359 -11.952 90.951 1.00 51.47 74 THR A C 1
ATOM 537 O O . THR A 1 74 ? -55.130 -11.411 91.740 1.00 51.47 74 THR A O 1
ATOM 540 N N . ILE A 1 75 ? -53.313 -11.321 90.418 1.00 59.25 75 ILE A N 1
ATOM 541 C CA . ILE A 1 75 ? -53.179 -9.871 90.452 1.00 59.25 75 ILE A CA 1
ATOM 542 C C . ILE A 1 75 ? -54.260 -9.381 89.501 1.00 59.25 75 ILE A C 1
ATOM 544 O O . ILE A 1 75 ? -54.055 -9.366 88.287 1.00 59.25 75 ILE A O 1
ATOM 548 N N . GLU A 1 76 ? -55.432 -9.058 90.045 1.00 63.19 76 GLU A N 1
ATOM 549 C CA . GLU A 1 76 ? -56.465 -8.373 89.283 1.00 63.19 76 GLU A CA 1
ATOM 550 C C . GLU A 1 76 ? -55.903 -7.008 88.899 1.00 63.19 76 GLU A C 1
ATOM 552 O O . GLU A 1 76 ? -55.785 -6.090 89.712 1.00 63.19 76 GLU A O 1
ATOM 557 N N . LEU A 1 77 ? -55.436 -6.933 87.654 1.00 65.94 77 LEU A N 1
ATOM 558 C CA . LEU A 1 77 ? -54.881 -5.724 87.085 1.00 65.94 77 LEU A CA 1
ATOM 559 C C . LEU A 1 77 ? -56.015 -4.705 87.006 1.00 65.94 77 LEU A C 1
ATOM 561 O O . LEU A 1 77 ? -57.004 -4.950 86.316 1.00 65.94 77 LEU A O 1
ATOM 565 N N . ASP A 1 78 ? -55.859 -3.577 87.703 1.00 81.88 78 ASP A N 1
ATOM 566 C CA . ASP A 1 78 ? -56.818 -2.473 87.660 1.00 81.88 78 ASP A CA 1
ATOM 567 C C . ASP A 1 78 ? -5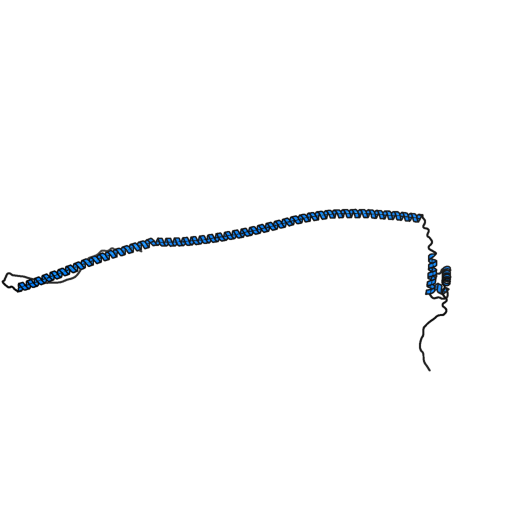7.177 -2.177 86.186 1.00 81.88 78 ASP A C 1
ATOM 569 O O . ASP A 1 78 ? -56.266 -1.909 85.387 1.00 81.88 78 ASP A O 1
ATOM 573 N N . PRO A 1 79 ? -58.469 -2.222 85.798 1.00 82.00 79 PRO A N 1
ATOM 574 C CA . PRO A 1 79 ? -58.907 -1.941 84.433 1.00 82.00 79 PRO A CA 1
ATOM 575 C C . PRO A 1 79 ? -58.371 -0.614 83.879 1.00 82.00 79 PRO A C 1
ATOM 577 O O . PRO A 1 79 ? -58.152 -0.493 82.674 1.00 82.00 79 PRO A O 1
ATOM 580 N N . ARG A 1 80 ? -58.088 0.368 84.744 1.00 86.06 80 ARG A N 1
ATOM 581 C CA . ARG A 1 80 ? -57.444 1.632 84.379 1.00 86.06 80 ARG A CA 1
ATOM 582 C C . ARG A 1 80 ? -55.992 1.446 83.934 1.00 86.06 80 ARG A C 1
ATOM 584 O O . ARG A 1 80 ? -55.579 2.080 82.966 1.00 86.06 80 ARG A O 1
ATOM 591 N N . ILE A 1 81 ? -55.224 0.581 84.597 1.00 87.50 81 ILE A N 1
ATOM 592 C CA . ILE A 1 81 ? -53.847 0.249 84.195 1.00 87.50 81 ILE A CA 1
ATOM 593 C C . ILE A 1 81 ? -53.874 -0.529 82.876 1.00 87.50 81 ILE A C 1
ATOM 595 O O . ILE A 1 81 ? -53.118 -0.198 81.964 1.00 87.50 81 ILE A O 1
ATOM 599 N N . ALA A 1 82 ? -54.788 -1.494 82.734 1.00 86.25 82 ALA A N 1
ATOM 600 C CA . ALA A 1 82 ? -54.978 -2.228 81.482 1.00 86.25 82 ALA A CA 1
ATOM 601 C C . ALA A 1 82 ? -55.321 -1.290 80.307 1.00 86.25 82 ALA A C 1
ATOM 603 O O . ALA A 1 82 ? -54.730 -1.407 79.234 1.00 86.25 82 ALA A O 1
ATOM 604 N N . ALA A 1 83 ? -56.211 -0.313 80.520 1.00 87.88 83 ALA A N 1
ATOM 605 C CA . ALA A 1 83 ? -56.570 0.688 79.518 1.00 87.88 83 ALA A CA 1
ATOM 606 C C . ALA A 1 83 ? -55.390 1.600 79.134 1.00 87.88 83 ALA A C 1
ATOM 608 O O . ALA A 1 83 ? -55.165 1.822 77.947 1.00 87.88 83 ALA A O 1
ATOM 609 N N . ILE A 1 84 ? -54.602 2.077 80.108 1.00 93.00 84 ILE A N 1
ATOM 610 C CA . ILE A 1 84 ? -53.405 2.903 79.855 1.00 93.00 84 ILE A CA 1
ATOM 611 C C . ILE A 1 84 ? -52.352 2.115 79.065 1.00 93.00 84 ILE A C 1
ATOM 613 O O . ILE A 1 84 ? -51.795 2.635 78.102 1.00 93.00 84 ILE A O 1
ATOM 617 N N . VAL A 1 85 ? -52.106 0.849 79.419 1.00 91.19 85 VAL A N 1
ATOM 618 C CA . VAL A 1 85 ? -51.181 -0.022 78.675 1.00 91.19 85 VAL A CA 1
ATOM 619 C C . VAL A 1 85 ? -51.693 -0.274 77.254 1.00 91.19 85 VAL A C 1
ATOM 621 O O . VAL A 1 85 ? -50.920 -0.171 76.306 1.00 91.19 85 VAL A O 1
ATOM 624 N N . ALA A 1 86 ? -52.991 -0.534 77.074 1.00 92.12 86 ALA A N 1
ATOM 625 C CA . ALA A 1 86 ? -53.588 -0.720 75.752 1.00 92.12 86 ALA A CA 1
ATOM 626 C C . ALA A 1 86 ? -53.548 0.554 74.887 1.00 92.12 86 ALA A C 1
ATOM 628 O O . ALA A 1 86 ? -53.397 0.453 73.671 1.00 92.12 86 ALA A O 1
ATOM 629 N N . GLU A 1 87 ? -53.681 1.742 75.485 1.00 93.31 87 GLU A N 1
ATOM 630 C CA . GLU A 1 87 ? -53.503 3.028 74.797 1.00 93.31 87 GLU A CA 1
ATOM 631 C C . GLU A 1 87 ? -52.045 3.230 74.378 1.00 93.31 87 GLU A C 1
ATOM 633 O O . GLU A 1 87 ? -51.772 3.512 73.215 1.00 93.31 87 GLU A O 1
ATOM 638 N N . GLN A 1 88 ? -51.095 2.986 75.285 1.00 94.00 88 GLN A N 1
ATOM 639 C CA . GLN A 1 88 ? -49.671 3.142 74.990 1.00 94.00 88 GLN A CA 1
ATOM 640 C C . GLN A 1 88 ? -49.181 2.138 73.936 1.00 94.00 88 GLN A C 1
ATOM 642 O O . GLN A 1 88 ? -48.359 2.493 73.094 1.00 94.00 88 GLN A O 1
ATOM 647 N N . ILE A 1 89 ? -49.712 0.909 73.931 1.00 95.06 89 ILE A N 1
ATOM 648 C CA . ILE A 1 89 ? -49.468 -0.072 72.864 1.00 95.06 89 ILE A CA 1
ATOM 649 C C . ILE A 1 89 ? -50.059 0.424 71.541 1.00 95.06 89 ILE A C 1
ATOM 651 O O . ILE A 1 89 ? -49.366 0.373 70.531 1.00 95.06 89 ILE A O 1
ATOM 655 N N . ARG A 1 90 ? -51.296 0.942 71.520 1.00 95.69 90 ARG A N 1
ATOM 656 C CA . ARG A 1 90 ? -51.901 1.494 70.293 1.00 95.69 90 ARG A CA 1
ATOM 657 C C . ARG A 1 90 ? -51.110 2.684 69.744 1.00 95.69 90 ARG A C 1
ATOM 659 O O . ARG A 1 90 ? -50.863 2.720 68.544 1.00 95.69 90 ARG A O 1
ATOM 666 N N . ALA A 1 91 ? -50.641 3.589 70.601 1.00 95.06 91 ALA A N 1
ATOM 667 C CA . ALA A 1 91 ? -49.772 4.699 70.211 1.00 95.06 91 ALA A CA 1
ATOM 668 C C . ALA A 1 91 ? -48.408 4.218 69.675 1.00 95.06 91 ALA A C 1
ATOM 670 O O . ALA A 1 91 ? -47.949 4.702 68.642 1.00 95.06 91 ALA A O 1
ATOM 671 N N . ALA A 1 92 ? -47.780 3.235 70.330 1.00 95.12 92 ALA A N 1
ATOM 672 C CA . ALA A 1 92 ? -46.508 2.664 69.886 1.00 95.12 92 ALA A CA 1
ATOM 673 C C . ALA A 1 92 ? -46.635 1.901 68.556 1.00 95.12 92 ALA A C 1
ATOM 675 O O . ALA A 1 92 ? -45.764 2.026 67.699 1.00 95.12 92 ALA A O 1
ATOM 676 N N . VAL A 1 93 ? -47.728 1.154 68.358 1.00 96.56 93 VAL A N 1
ATOM 677 C CA . VAL A 1 93 ? -48.035 0.482 67.086 1.00 96.56 93 VAL A CA 1
ATOM 678 C C . VAL A 1 93 ? -48.298 1.510 65.990 1.00 96.56 93 VAL A C 1
ATOM 680 O O . VAL A 1 93 ? -47.691 1.401 64.936 1.00 96.56 93 VAL A O 1
ATOM 683 N N . ALA A 1 94 ? -49.110 2.542 66.238 1.00 95.44 94 ALA A N 1
ATOM 684 C CA . ALA A 1 94 ? -49.370 3.594 65.252 1.00 95.44 94 ALA A CA 1
ATOM 685 C C . ALA A 1 94 ? -48.083 4.322 64.820 1.00 95.44 94 ALA A C 1
ATOM 687 O O . ALA A 1 94 ? -47.876 4.541 63.630 1.00 95.44 94 ALA A O 1
ATOM 688 N N . ALA A 1 95 ? -47.188 4.633 65.765 1.00 95.50 95 ALA A N 1
ATOM 689 C CA . ALA A 1 95 ? -45.884 5.223 65.462 1.00 95.50 95 ALA A CA 1
ATOM 690 C C . ALA A 1 95 ? -44.962 4.263 64.685 1.00 95.50 95 ALA A C 1
ATOM 692 O O . ALA A 1 95 ? -44.259 4.694 63.775 1.00 95.50 95 ALA A O 1
ATOM 693 N N . ALA A 1 96 ? -44.974 2.966 65.013 1.00 95.62 96 ALA A N 1
ATOM 694 C CA . ALA A 1 96 ? -44.194 1.955 64.299 1.00 95.62 96 ALA A CA 1
ATOM 695 C C . ALA A 1 96 ? -44.723 1.690 62.879 1.00 95.62 96 ALA A C 1
ATOM 697 O O . ALA A 1 96 ? -43.921 1.483 61.974 1.00 95.62 96 ALA A O 1
ATOM 698 N N . THR A 1 97 ? -46.044 1.721 62.677 1.00 96.50 97 THR A N 1
ATOM 699 C CA . THR A 1 97 ? -46.675 1.630 61.354 1.00 96.50 97 THR A CA 1
ATOM 700 C C . THR A 1 97 ? -46.336 2.857 60.516 1.00 96.50 97 THR A C 1
ATOM 702 O O . THR A 1 97 ? -45.787 2.683 59.439 1.00 96.50 97 THR A O 1
ATOM 705 N N . ALA A 1 98 ? -46.519 4.076 61.039 1.00 96.56 98 ALA A N 1
ATOM 706 C CA . ALA A 1 98 ? -46.147 5.299 60.322 1.00 96.56 98 ALA A CA 1
ATOM 707 C C . ALA A 1 98 ? -44.666 5.296 59.894 1.00 96.56 98 ALA A C 1
ATOM 709 O O . ALA A 1 98 ? -44.364 5.502 58.726 1.00 96.56 98 ALA A O 1
ATOM 710 N N . ALA A 1 99 ? -43.745 4.942 60.798 1.00 96.31 99 ALA A N 1
ATOM 711 C CA . ALA A 1 99 ? -42.320 4.848 60.472 1.00 96.31 99 ALA A CA 1
ATOM 712 C C . ALA A 1 99 ? -41.970 3.709 59.486 1.00 96.31 99 ALA A C 1
ATOM 714 O O . ALA A 1 99 ? -40.924 3.757 58.837 1.00 96.31 99 ALA A O 1
ATOM 715 N N . ALA A 1 100 ? -42.802 2.667 59.384 1.00 96.12 100 ALA A N 1
ATOM 716 C CA . ALA A 1 100 ? -42.649 1.607 58.389 1.00 96.12 100 ALA A CA 1
ATOM 717 C C . ALA A 1 100 ? -43.208 2.026 57.019 1.00 96.12 100 ALA A C 1
ATOM 719 O O . ALA A 1 100 ? -42.591 1.715 56.000 1.00 96.12 100 ALA A O 1
ATOM 720 N N . ASP A 1 101 ? -44.323 2.757 56.999 1.00 96.81 101 ASP A N 1
ATOM 721 C CA . ASP A 1 101 ? -44.931 3.320 55.793 1.00 96.81 101 ASP A CA 1
ATOM 722 C C . ASP A 1 101 ? -44.011 4.392 55.180 1.00 96.81 101 ASP A C 1
ATOM 724 O O . ASP A 1 101 ? -43.672 4.293 54.001 1.00 96.81 101 ASP A O 1
ATOM 728 N N . ASP A 1 102 ? -43.499 5.329 55.992 1.00 97.19 102 ASP A N 1
ATOM 729 C CA . ASP A 1 102 ? -42.511 6.343 55.585 1.00 97.19 102 ASP A CA 1
ATOM 730 C C . ASP A 1 102 ? -41.274 5.685 54.950 1.00 97.19 102 ASP A C 1
ATOM 732 O O . ASP A 1 102 ? -40.874 6.017 53.834 1.00 97.19 102 ASP A O 1
ATOM 736 N N . ARG A 1 103 ? -40.706 4.671 55.619 1.00 96.88 103 ARG A N 1
ATOM 737 C CA . ARG A 1 103 ? -39.544 3.928 55.110 1.00 96.88 103 ARG A CA 1
ATOM 738 C C . ARG A 1 103 ? -39.851 3.142 53.833 1.00 96.88 103 ARG A C 1
ATOM 740 O O . ARG A 1 103 ? -38.956 2.929 53.017 1.00 96.88 103 ARG A O 1
ATOM 747 N N . THR A 1 104 ? -41.086 2.677 53.659 1.00 97.81 104 THR A N 1
ATOM 748 C CA . THR A 1 104 ? -41.505 1.993 52.428 1.00 97.81 104 THR A CA 1
ATOM 749 C C . THR A 1 104 ? -41.596 2.994 51.279 1.00 97.81 104 THR A C 1
ATOM 751 O O . THR A 1 104 ? -41.059 2.723 50.209 1.00 97.81 104 THR A O 1
ATOM 754 N N . ALA A 1 105 ? -42.159 4.182 51.519 1.00 97.25 105 ALA A N 1
ATOM 755 C CA . ALA A 1 105 ? -42.208 5.266 50.540 1.00 97.25 105 ALA A CA 1
ATOM 756 C C . ALA A 1 105 ? -40.804 5.765 50.136 1.00 97.25 105 ALA A C 1
ATOM 758 O O . ALA A 1 105 ? -40.556 5.986 48.951 1.00 97.25 105 ALA A O 1
ATOM 759 N N . GLU A 1 106 ? -39.865 5.881 51.085 1.00 97.69 106 GLU A N 1
ATOM 760 C CA . GLU A 1 106 ? -38.451 6.178 50.796 1.00 97.69 106 GLU A CA 1
ATOM 761 C C . GLU A 1 106 ? -37.8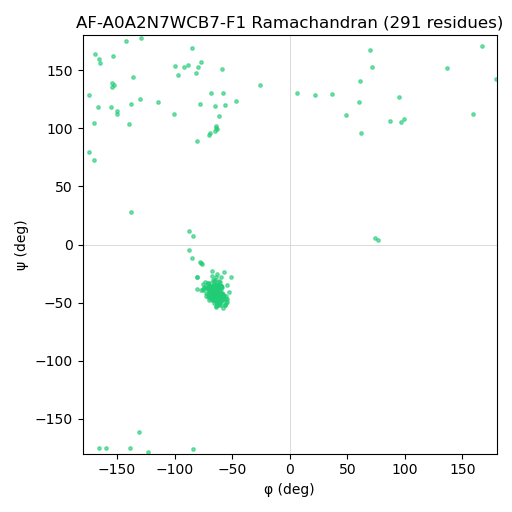17 5.106 49.892 1.00 97.69 106 GLU A C 1
ATOM 763 O O . GLU A 1 106 ? -37.227 5.432 48.863 1.00 97.69 106 GLU A O 1
ATOM 768 N N . LEU A 1 107 ? -37.988 3.820 50.224 1.00 97.69 107 LEU A N 1
ATOM 769 C CA . LEU A 1 107 ? -37.445 2.710 49.430 1.00 97.69 107 LEU A CA 1
ATOM 770 C C . LEU A 1 107 ? -38.070 2.613 48.030 1.00 97.69 107 LEU A C 1
ATOM 772 O O . LEU A 1 107 ? -37.377 2.250 47.078 1.00 97.69 107 LEU A O 1
ATOM 776 N N . GLU A 1 108 ? -39.356 2.936 47.879 1.00 97.88 108 GLU A N 1
ATOM 777 C CA . GLU A 1 108 ? -40.016 3.013 46.572 1.00 97.88 108 GLU A CA 1
ATOM 778 C C . GLU A 1 108 ? -39.482 4.182 45.732 1.00 97.88 108 GLU A C 1
ATOM 780 O O . GLU A 1 108 ? -39.243 4.006 44.534 1.00 97.88 108 GLU A O 1
ATOM 785 N N . ALA A 1 109 ? -39.236 5.346 46.341 1.00 97.88 109 ALA A N 1
ATOM 786 C CA . ALA A 1 109 ? -38.630 6.493 45.666 1.00 97.88 109 ALA A CA 1
ATOM 787 C C . ALA A 1 109 ? -37.186 6.197 45.215 1.00 97.88 109 ALA A C 1
ATOM 789 O O . ALA A 1 109 ? -36.839 6.452 44.058 1.00 97.88 109 ALA A O 1
ATOM 790 N N . ASP A 1 110 ? -36.371 5.584 46.080 1.00 97.38 110 ASP A N 1
ATOM 791 C CA . ASP A 1 110 ? -35.012 5.141 45.747 1.00 97.38 110 ASP A CA 1
ATOM 792 C C . ASP A 1 110 ? -35.020 4.097 44.618 1.00 97.38 110 ASP A C 1
ATOM 794 O O . ASP A 1 110 ? -34.246 4.198 43.662 1.00 97.38 110 ASP A O 1
ATOM 798 N N . ALA A 1 111 ? -35.928 3.115 44.670 1.00 97.62 111 ALA A N 1
ATOM 799 C CA . ALA A 1 111 ? -36.068 2.106 43.622 1.00 97.62 111 ALA A CA 1
ATOM 800 C C . ALA A 1 111 ? -36.468 2.722 42.269 1.00 97.62 111 ALA A C 1
ATOM 802 O O . ALA A 1 111 ? -35.940 2.319 41.230 1.00 97.62 111 ALA A O 1
ATOM 803 N N . GLN A 1 112 ? -37.354 3.725 42.265 1.00 98.12 112 GLN A N 1
ATOM 804 C CA . GLN A 1 112 ? -37.717 4.474 41.058 1.00 98.12 112 GLN A CA 1
ATOM 805 C C . GLN A 1 112 ? -36.532 5.280 40.506 1.00 98.12 112 GLN A C 1
ATOM 807 O O . GLN A 1 112 ? -36.288 5.243 39.298 1.00 98.12 112 GLN A O 1
ATOM 812 N N . ALA A 1 113 ? -35.763 5.949 41.371 1.00 97.69 113 ALA A N 1
ATOM 813 C CA . ALA A 1 113 ? -34.578 6.710 40.975 1.00 97.69 113 ALA A CA 1
ATOM 814 C C . ALA A 1 113 ? -33.480 5.810 40.378 1.00 97.69 113 ALA A C 1
ATOM 816 O O . ALA A 1 113 ? -32.906 6.140 39.338 1.00 97.69 113 ALA A O 1
ATOM 817 N N . VAL A 1 114 ? -33.229 4.642 40.981 1.00 98.12 114 VAL A N 1
ATOM 818 C CA . VAL A 1 114 ? -32.288 3.639 40.452 1.00 98.12 114 VAL A CA 1
ATOM 819 C C . VAL A 1 114 ? -32.783 3.056 39.126 1.00 98.12 114 VAL A C 1
ATOM 821 O O . VAL A 1 114 ? -31.983 2.891 38.206 1.00 98.12 114 VAL A O 1
ATOM 824 N N . ALA A 1 115 ? -34.084 2.785 38.983 1.00 98.25 115 ALA A N 1
ATOM 825 C CA . ALA A 1 115 ? -34.651 2.280 37.733 1.00 98.25 115 ALA A CA 1
ATOM 826 C C . ALA A 1 115 ? -34.545 3.296 36.580 1.00 98.25 115 ALA A C 1
ATOM 828 O O . ALA A 1 115 ? -34.266 2.904 35.448 1.00 98.25 115 ALA A O 1
ATOM 829 N N . GLU A 1 116 ? -34.733 4.590 36.853 1.00 98.12 116 GLU A N 1
ATOM 830 C CA . GLU A 1 116 ? -34.543 5.650 35.855 1.00 98.12 116 GLU A CA 1
ATOM 831 C C . GLU A 1 116 ? -33.066 5.824 35.481 1.00 98.12 116 GLU A C 1
ATOM 833 O O . GLU A 1 116 ? -32.726 5.826 34.299 1.00 98.12 116 GLU A O 1
ATOM 838 N N . ALA A 1 117 ? -32.167 5.868 36.470 1.00 97.69 117 ALA A N 1
ATOM 839 C CA . ALA A 1 117 ? -30.728 5.915 36.217 1.00 97.69 117 ALA A CA 1
ATOM 840 C C . ALA A 1 117 ? -30.235 4.693 35.415 1.00 97.69 117 ALA A C 1
ATOM 842 O O . ALA A 1 117 ? -29.361 4.835 34.560 1.00 97.69 117 ALA A O 1
ATOM 843 N N . GLY A 1 118 ? -30.823 3.515 35.655 1.00 98.31 118 GLY A N 1
ATOM 844 C CA . GLY A 1 118 ? -30.596 2.296 34.879 1.00 98.31 118 GLY A CA 1
ATOM 845 C C . GLY A 1 118 ? -31.002 2.452 33.413 1.00 98.31 118 GLY A C 1
ATOM 846 O O . GLY A 1 118 ? -30.162 2.250 32.538 1.00 98.31 118 GLY A O 1
ATOM 847 N N . ARG A 1 119 ? -32.236 2.905 33.138 1.00 98.38 119 ARG A N 1
ATOM 848 C CA . ARG A 1 119 ? -32.713 3.182 31.767 1.00 98.38 119 ARG A CA 1
ATOM 849 C C . ARG A 1 119 ? -31.797 4.157 31.025 1.00 98.38 119 ARG A C 1
ATOM 851 O O . ARG A 1 119 ? -31.315 3.835 29.944 1.00 98.38 119 ARG A O 1
ATOM 858 N N . MET A 1 120 ? -31.470 5.295 31.641 1.00 98.12 120 MET A N 1
ATOM 859 C CA . MET A 1 120 ? -30.572 6.294 31.044 1.00 98.12 120 MET A CA 1
ATOM 860 C C . MET A 1 120 ? -29.157 5.750 30.774 1.00 98.12 120 MET A C 1
ATOM 862 O O . MET A 1 120 ? -28.475 6.209 29.855 1.00 98.12 120 MET A O 1
ATOM 866 N N . ALA A 1 121 ? -28.672 4.811 31.593 1.00 97.62 121 ALA A N 1
ATOM 867 C CA . ALA A 1 121 ? -27.377 4.169 31.391 1.00 97.62 121 ALA A CA 1
ATOM 868 C C . ALA A 1 121 ? -27.417 3.133 30.256 1.00 97.62 121 ALA A C 1
ATOM 870 O O . ALA A 1 121 ? -26.473 3.070 29.468 1.00 97.62 121 ALA A O 1
ATOM 871 N N . GLU A 1 122 ? -28.502 2.363 30.143 1.00 98.31 122 GLU A N 1
ATOM 872 C CA . GLU A 1 122 ? -28.731 1.413 29.048 1.00 98.31 122 GLU A CA 1
ATOM 873 C C . GLU A 1 122 ? -28.867 2.130 27.697 1.00 98.31 122 GLU A C 1
ATOM 875 O O . GLU A 1 122 ? -28.198 1.743 26.739 1.00 98.31 122 GLU A O 1
ATOM 880 N N . GLU A 1 123 ? -29.637 3.220 27.629 1.00 98.44 123 GLU A N 1
ATOM 881 C CA . GLU A 1 123 ? -29.774 4.059 26.428 1.00 98.44 123 GLU A CA 1
ATOM 882 C C . GLU A 1 123 ? -28.409 4.572 25.945 1.00 98.44 123 GLU A C 1
ATOM 884 O O . GLU A 1 123 ? -28.014 4.313 24.806 1.00 98.44 123 GLU A O 1
ATOM 889 N N . ARG A 1 124 ? -27.620 5.186 26.837 1.00 98.31 124 ARG A N 1
ATOM 890 C CA . ARG A 1 124 ? -26.258 5.653 26.516 1.00 98.31 124 ARG A CA 1
ATOM 891 C C . ARG A 1 124 ? -25.311 4.523 26.120 1.00 98.31 124 ARG A C 1
ATOM 893 O O . ARG A 1 124 ? -24.433 4.728 25.285 1.00 98.31 124 ARG A O 1
ATOM 900 N N . ALA A 1 125 ? -25.446 3.339 26.717 1.00 98.25 125 ALA A N 1
ATOM 901 C CA . ALA A 1 125 ? -24.637 2.182 26.347 1.00 98.25 125 ALA A CA 1
ATOM 902 C C . ALA A 1 125 ? -24.966 1.697 24.925 1.00 98.25 125 ALA A C 1
ATOM 904 O O . ALA A 1 125 ? -24.052 1.331 24.186 1.00 98.25 125 ALA A O 1
ATOM 905 N N . VAL A 1 126 ? -26.241 1.741 24.521 1.00 98.62 126 VAL A N 1
ATOM 906 C CA . VAL A 1 126 ? -26.682 1.432 23.152 1.00 98.62 126 VAL A CA 1
ATOM 907 C C . VAL A 1 126 ? -26.195 2.492 22.157 1.00 98.62 126 VAL A C 1
ATOM 909 O O . VAL A 1 126 ? -25.658 2.123 21.112 1.00 98.62 126 VAL A O 1
ATOM 912 N N . GLU A 1 127 ? -26.309 3.782 22.487 1.00 98.56 127 GLU A N 1
ATOM 913 C CA . GLU A 1 127 ? -25.795 4.889 21.663 1.00 98.56 127 GLU A CA 1
ATOM 914 C C . GLU A 1 127 ? -24.282 4.758 21.425 1.00 98.56 127 GLU A C 1
ATOM 916 O O . GLU A 1 127 ? -23.836 4.667 20.280 1.00 98.56 127 GLU A O 1
ATOM 921 N N . LEU A 1 128 ? -23.490 4.639 22.497 1.00 98.44 128 LEU A N 1
ATOM 922 C CA . LEU A 1 128 ? -22.034 4.490 22.412 1.00 98.44 128 LEU A CA 1
ATOM 923 C C . LEU A 1 128 ? -21.618 3.201 21.689 1.00 98.44 128 LEU A C 1
ATOM 925 O O . LEU A 1 128 ? -20.619 3.192 20.968 1.00 98.44 128 LEU A O 1
ATOM 929 N N . ALA A 1 129 ? -22.370 2.106 21.840 1.00 98.44 129 ALA A N 1
ATOM 930 C CA . ALA A 1 129 ? -22.120 0.882 21.083 1.00 98.44 129 ALA A CA 1
ATOM 931 C C . ALA A 1 129 ? -22.365 1.083 19.577 1.00 98.44 129 ALA A C 1
ATOM 933 O O . ALA A 1 129 ? -21.564 0.612 18.766 1.00 98.44 129 ALA A O 1
ATOM 934 N N . ALA A 1 130 ? -23.423 1.806 19.195 1.00 98.50 130 ALA A N 1
ATOM 935 C CA . ALA A 1 130 ? -23.711 2.134 17.801 1.00 98.50 130 ALA A CA 1
ATOM 936 C C . ALA A 1 130 ? -22.642 3.062 17.193 1.00 98.50 130 ALA A C 1
ATOM 938 O O . ALA A 1 130 ? -22.160 2.793 16.090 1.00 98.50 130 ALA A O 1
ATOM 939 N N . GLU A 1 131 ? -22.204 4.091 17.926 1.00 98.56 131 GLU A N 1
ATOM 940 C CA . GLU A 1 131 ? -21.098 4.969 17.518 1.00 98.56 131 GLU A CA 1
ATOM 941 C C . GLU A 1 131 ? -19.786 4.192 17.338 1.00 98.56 131 GLU A C 1
ATOM 943 O O . GLU A 1 131 ? -19.113 4.334 16.315 1.00 98.56 131 GLU A O 1
ATOM 948 N N . LEU A 1 132 ? -19.440 3.308 18.282 1.00 98.62 132 LEU A N 1
ATOM 949 C CA . LEU A 1 132 ? -18.250 2.461 18.178 1.00 98.62 132 LEU A CA 1
ATOM 950 C C . LEU A 1 132 ? -18.317 1.519 16.971 1.00 98.62 132 LEU A C 1
ATOM 952 O O . LEU A 1 132 ? -17.317 1.384 16.267 1.00 98.62 132 LEU A O 1
ATOM 956 N N . GLN A 1 133 ? -19.467 0.894 16.696 1.00 98.62 133 GLN A N 1
ATOM 957 C CA . GLN A 1 133 ? -19.649 0.073 15.491 1.00 98.62 133 GLN A CA 1
ATOM 958 C C . GLN A 1 133 ? -19.502 0.901 14.207 1.00 98.62 133 GLN A C 1
ATOM 960 O O . GLN A 1 133 ? -18.855 0.453 13.258 1.00 98.62 133 GLN A O 1
ATOM 965 N N . HIS A 1 134 ? -20.047 2.120 14.179 1.00 98.50 134 HIS A N 1
ATOM 966 C CA . HIS A 1 134 ? -19.927 3.021 13.036 1.00 98.50 134 HIS A CA 1
ATOM 967 C C . HIS A 1 134 ? -18.465 3.415 12.772 1.00 98.50 134 HIS A C 1
ATOM 969 O O . HIS A 1 134 ? -17.967 3.184 11.669 1.00 98.50 134 HIS A O 1
ATOM 975 N N . VAL A 1 135 ? -17.748 3.907 13.788 1.00 98.56 135 VAL A N 1
ATOM 976 C CA . VAL A 1 135 ? -16.331 4.296 13.670 1.00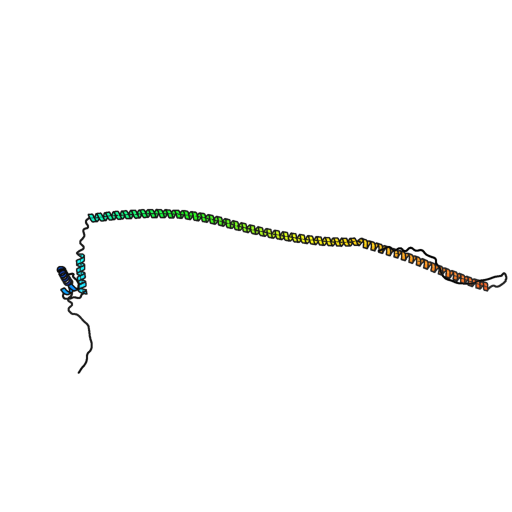 98.56 135 VAL A CA 1
ATOM 977 C C . VAL A 1 135 ? -15.444 3.093 13.331 1.00 98.56 135 VAL A C 1
ATOM 979 O O . VAL A 1 135 ? -14.525 3.218 12.524 1.00 98.56 135 VAL A O 1
ATOM 982 N N . GLN A 1 136 ? -15.730 1.901 13.867 1.00 98.62 136 GLN A N 1
ATOM 983 C CA . GLN A 1 136 ? -15.028 0.670 13.478 1.00 98.62 136 GLN A CA 1
ATOM 984 C C . GLN A 1 136 ? -15.229 0.346 11.990 1.00 98.62 136 GLN A C 1
ATOM 986 O O . GLN A 1 136 ? -14.251 0.063 11.294 1.00 98.62 136 GLN A O 1
ATOM 991 N N . ALA A 1 137 ? -16.458 0.446 11.476 1.00 98.56 137 ALA A N 1
ATOM 992 C 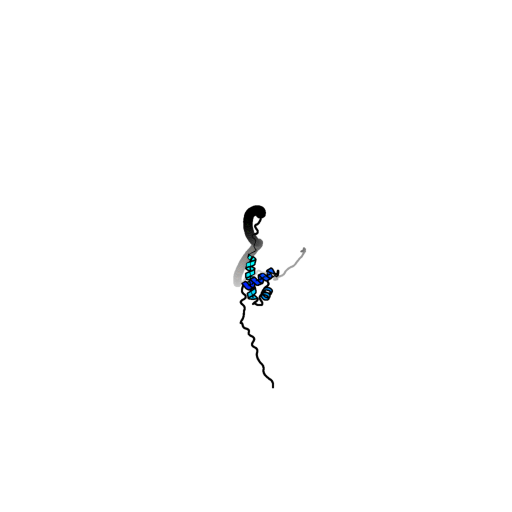CA . ALA A 1 137 ? -16.749 0.229 10.060 1.00 98.56 137 ALA A CA 1
ATOM 993 C C . ALA A 1 137 ? -16.058 1.265 9.151 1.00 98.56 137 ALA A C 1
ATOM 995 O O . ALA A 1 137 ? -15.507 0.897 8.109 1.00 98.56 137 ALA A O 1
ATOM 996 N N . GLU A 1 138 ? -16.019 2.540 9.551 1.00 98.69 138 GLU A N 1
ATOM 997 C CA . GLU A 1 138 ? -15.260 3.577 8.841 1.00 98.69 138 GLU A CA 1
ATOM 998 C C . GLU A 1 138 ? -13.752 3.300 8.860 1.00 98.69 138 GLU A C 1
ATOM 1000 O O . GLU A 1 138 ? -13.095 3.381 7.820 1.00 98.69 138 GLU A O 1
ATOM 1005 N N . CYS A 1 139 ? -13.195 2.907 10.009 1.00 98.56 139 CYS A N 1
ATOM 1006 C CA . CYS A 1 139 ? -11.790 2.535 10.135 1.00 98.56 139 CYS A CA 1
ATOM 1007 C C . CYS A 1 139 ? -11.417 1.359 9.220 1.00 98.56 139 CYS A C 1
ATOM 1009 O O . CYS A 1 139 ? -10.393 1.435 8.539 1.00 98.56 139 CYS A O 1
ATOM 1011 N N . GLU A 1 140 ? -12.230 0.301 9.150 1.00 98.62 140 GLU A N 1
ATOM 1012 C CA . GLU A 1 140 ? -11.989 -0.812 8.221 1.00 98.62 140 GLU A CA 1
ATOM 1013 C C . GLU A 1 140 ? -12.146 -0.389 6.752 1.00 98.62 140 GLU A C 1
ATOM 1015 O O . GLU A 1 140 ? -11.324 -0.763 5.909 1.00 98.62 140 GLU A O 1
ATOM 1020 N N . GLN A 1 141 ? -13.116 0.475 6.429 1.00 98.56 141 GLN A N 1
ATOM 1021 C CA . GLN A 1 141 ? -13.244 1.033 5.081 1.00 98.56 141 GLN A CA 1
ATOM 1022 C C . GLN A 1 141 ? -12.008 1.864 4.687 1.00 98.56 141 GLN A C 1
ATOM 1024 O O . GLN A 1 141 ? -11.512 1.744 3.562 1.00 98.56 141 GLN A O 1
ATOM 1029 N N . LEU A 1 142 ? -11.486 2.692 5.595 1.00 98.44 142 LEU A N 1
ATOM 1030 C CA . LEU A 1 142 ? -10.293 3.509 5.366 1.00 98.44 142 LEU A CA 1
ATOM 1031 C C . LEU A 1 142 ? -9.028 2.652 5.240 1.00 98.44 142 LEU A C 1
ATOM 1033 O O . LEU A 1 142 ? -8.245 2.886 4.318 1.00 98.44 142 LEU A O 1
ATOM 1037 N N . LYS A 1 143 ? -8.855 1.617 6.075 1.00 98.56 143 LYS A N 1
ATOM 1038 C CA . LYS A 1 143 ? -7.774 0.622 5.930 1.00 98.56 143 LYS A CA 1
ATOM 1039 C C . LYS A 1 143 ? -7.830 -0.065 4.563 1.00 98.56 143 LYS A C 1
ATOM 1041 O O . LYS A 1 143 ? -6.816 -0.115 3.867 1.00 98.56 143 LYS A O 1
ATOM 1046 N N . GLY A 1 144 ? -9.011 -0.519 4.136 1.00 98.62 144 GLY A N 1
ATOM 1047 C CA . GLY A 1 144 ? -9.212 -1.135 2.821 1.00 98.62 144 GLY A CA 1
ATOM 1048 C C . GLY A 1 144 ? -8.895 -0.187 1.657 1.00 98.62 144 GLY A C 1
ATOM 1049 O O . GLY A 1 144 ? -8.228 -0.578 0.697 1.00 98.62 144 GLY A O 1
ATOM 1050 N N . ARG A 1 145 ? -9.300 1.088 1.755 1.00 98.69 145 ARG A N 1
ATOM 1051 C CA . ARG A 1 145 ? -8.951 2.129 0.769 1.00 98.69 145 ARG A CA 1
ATOM 1052 C C . ARG A 1 145 ? -7.448 2.406 0.726 1.00 98.69 145 ARG A C 1
ATOM 1054 O O . ARG A 1 145 ? -6.902 2.524 -0.369 1.00 98.69 145 ARG A O 1
ATOM 1061 N N . LEU A 1 146 ? -6.780 2.484 1.879 1.00 98.62 146 LEU A N 1
ATOM 1062 C CA . LEU A 1 146 ? -5.329 2.668 1.961 1.00 98.62 146 LEU A CA 1
ATOM 1063 C C . LEU A 1 146 ? -4.585 1.497 1.314 1.00 98.62 146 LEU A C 1
ATOM 1065 O O . LEU A 1 146 ? -3.759 1.743 0.440 1.00 98.62 146 LEU A O 1
ATOM 1069 N N . ALA A 1 147 ? -4.940 0.252 1.648 1.00 98.56 147 ALA A N 1
ATOM 1070 C CA . ALA A 1 147 ? -4.354 -0.944 1.038 1.00 98.56 147 ALA A CA 1
ATOM 1071 C C . ALA A 1 147 ? -4.534 -0.964 -0.494 1.00 98.56 147 ALA A C 1
ATOM 1073 O O . ALA A 1 147 ? -3.587 -1.201 -1.243 1.00 98.56 147 ALA A O 1
ATOM 1074 N N . ALA A 1 148 ? -5.729 -0.625 -0.989 1.00 98.44 148 ALA A N 1
ATOM 1075 C CA . ALA A 1 148 ? -5.988 -0.539 -2.427 1.00 98.44 148 ALA A CA 1
ATOM 1076 C C . ALA A 1 148 ? -5.192 0.585 -3.126 1.00 98.44 148 ALA A C 1
ATOM 1078 O O . ALA A 1 148 ? -4.853 0.457 -4.305 1.00 98.44 148 ALA A O 1
ATOM 1079 N N . LEU A 1 149 ? -4.897 1.690 -2.432 1.00 98.44 149 LEU A N 1
ATOM 1080 C CA . LEU A 1 149 ? -4.068 2.781 -2.953 1.00 98.44 149 LEU A CA 1
ATOM 1081 C C . LEU A 1 149 ? -2.573 2.442 -2.921 1.00 98.44 149 LEU A C 1
ATOM 1083 O O . LEU A 1 149 ? -1.879 2.758 -3.888 1.00 98.44 149 LEU A O 1
ATOM 1087 N N . THR A 1 150 ? -2.078 1.767 -1.878 1.00 98.56 150 THR A N 1
ATOM 1088 C CA . THR A 1 150 ? -0.687 1.288 -1.832 1.00 98.56 150 THR A CA 1
ATOM 1089 C C . THR A 1 150 ? -0.426 0.270 -2.934 1.00 98.56 150 THR A C 1
ATOM 1091 O O . THR A 1 150 ? 0.536 0.432 -3.680 1.00 98.56 150 THR A O 1
ATOM 1094 N N . ASP A 1 151 ? -1.336 -0.686 -3.140 1.00 98.56 151 ASP A N 1
ATOM 1095 C CA . ASP A 1 151 ? -1.271 -1.666 -4.229 1.00 98.56 151 ASP A CA 1
ATOM 1096 C C . ASP A 1 151 ? -1.197 -1.010 -5.613 1.00 98.56 151 ASP A C 1
ATOM 1098 O O . ASP A 1 151 ? -0.366 -1.378 -6.446 1.00 98.56 151 ASP A O 1
ATOM 1102 N N . LYS A 1 152 ? -2.061 -0.019 -5.871 1.00 98.50 152 LYS A N 1
ATOM 1103 C CA . LYS A 1 152 ? -2.043 0.755 -7.122 1.00 98.50 152 LYS A CA 1
ATOM 1104 C C . LYS A 1 152 ? -0.734 1.527 -7.284 1.00 98.50 152 LYS A C 1
ATOM 1106 O O . LYS A 1 152 ? -0.169 1.532 -8.375 1.00 98.50 152 LYS A O 1
ATOM 1111 N N . GLY A 1 153 ? -0.237 2.136 -6.207 1.00 98.44 153 GLY A N 1
ATOM 1112 C CA . GLY A 1 153 ? 1.042 2.843 -6.190 1.00 98.44 153 GLY A CA 1
ATOM 1113 C C . GLY A 1 153 ? 2.232 1.928 -6.486 1.00 98.44 153 GLY A C 1
ATOM 1114 O O . GLY A 1 153 ? 3.111 2.302 -7.259 1.00 98.44 153 GLY A O 1
ATOM 1115 N N . GLU A 1 154 ? 2.257 0.713 -5.933 1.00 98.56 154 GLU A N 1
ATOM 1116 C CA . GLU A 1 154 ? 3.292 -0.278 -6.242 1.00 98.56 154 GLU A CA 1
ATOM 1117 C C . GLU A 1 154 ? 3.231 -0.767 -7.689 1.00 98.56 154 GLU A C 1
ATOM 1119 O O . GLU A 1 154 ? 4.275 -0.861 -8.335 1.00 98.56 154 GLU A O 1
ATOM 1124 N N . ARG A 1 155 ? 2.035 -1.056 -8.217 1.00 98.38 155 ARG A N 1
ATOM 1125 C CA . ARG A 1 155 ? 1.858 -1.483 -9.618 1.00 98.38 155 ARG A CA 1
ATOM 1126 C C . ARG A 1 155 ? 2.338 -0.400 -10.582 1.00 98.38 155 ARG A C 1
ATOM 1128 O O . ARG A 1 155 ? 3.235 -0.669 -11.373 1.00 98.38 155 ARG A O 1
ATOM 1135 N N . ALA A 1 156 ? 1.885 0.843 -10.403 1.00 98.31 156 ALA A N 1
ATOM 1136 C CA . ALA A 1 156 ? 2.330 1.980 -11.210 1.00 98.31 156 ALA A CA 1
ATOM 1137 C C . ALA A 1 156 ? 3.850 2.229 -11.112 1.00 98.31 156 ALA A C 1
ATOM 1139 O O . ALA A 1 156 ? 4.490 2.574 -12.105 1.00 98.31 156 ALA A O 1
ATOM 1140 N N . ARG A 1 157 ? 4.466 2.016 -9.936 1.00 98.50 157 ARG A N 1
ATOM 1141 C CA . ARG A 1 157 ? 5.932 2.075 -9.775 1.00 98.50 157 ARG A CA 1
ATOM 1142 C C . ARG A 1 157 ? 6.648 0.955 -10.533 1.00 98.50 157 ARG A C 1
ATOM 1144 O O . ARG A 1 157 ? 7.650 1.238 -11.182 1.00 98.50 157 ARG A O 1
ATOM 1151 N N . ARG A 1 158 ? 6.153 -0.288 -10.475 1.00 98.44 158 ARG A N 1
ATOM 1152 C CA . ARG A 1 158 ? 6.716 -1.435 -11.217 1.00 98.44 158 ARG A CA 1
ATOM 1153 C C . ARG A 1 158 ? 6.595 -1.232 -12.729 1.00 98.44 158 ARG A C 1
ATOM 1155 O O . ARG A 1 158 ? 7.574 -1.425 -13.440 1.00 98.44 158 ARG A O 1
ATOM 1162 N N . GLU A 1 159 ? 5.435 -0.784 -13.201 1.00 98.38 159 GLU A N 1
ATOM 1163 C CA . GLU A 1 159 ? 5.172 -0.463 -14.610 1.00 98.38 159 GLU A CA 1
ATOM 1164 C C . GLU A 1 159 ? 6.079 0.669 -15.115 1.00 98.38 159 GLU A C 1
ATOM 1166 O O . GLU A 1 159 ? 6.739 0.519 -16.141 1.00 98.38 159 GLU A O 1
ATOM 1171 N N . SER A 1 160 ? 6.192 1.766 -14.358 1.00 97.38 160 SER A N 1
ATOM 1172 C CA . SER A 1 160 ? 7.079 2.891 -14.683 1.00 97.38 160 SER A CA 1
ATOM 1173 C C . SER A 1 160 ? 8.559 2.484 -14.703 1.00 97.38 160 SER A C 1
ATOM 1175 O O . SER A 1 160 ? 9.286 2.827 -15.636 1.00 97.38 160 SER A O 1
ATOM 1177 N N . ALA A 1 161 ? 9.008 1.679 -13.732 1.00 98.44 161 ALA A N 1
ATOM 1178 C CA . ALA A 1 161 ? 10.373 1.158 -13.700 1.00 98.44 161 ALA A CA 1
ATOM 1179 C C . ALA A 1 161 ? 10.671 0.225 -14.889 1.00 98.44 161 ALA A C 1
ATOM 1181 O O . ALA A 1 161 ? 11.744 0.323 -15.483 1.00 98.44 161 ALA A O 1
ATOM 1182 N N . ALA A 1 162 ? 9.722 -0.637 -15.272 1.00 98.44 162 ALA A N 1
ATOM 1183 C CA . ALA A 1 162 ? 9.852 -1.502 -16.443 1.00 98.44 162 ALA A CA 1
ATOM 1184 C C . ALA A 1 162 ? 9.898 -0.692 -17.752 1.00 98.44 162 ALA A C 1
ATOM 1186 O O . ALA A 1 162 ? 10.768 -0.933 -18.588 1.00 98.44 162 ALA A O 1
ATOM 1187 N N . ALA A 1 163 ? 9.032 0.315 -17.903 1.00 98.31 163 ALA A N 1
ATOM 1188 C CA . ALA A 1 163 ? 9.036 1.212 -19.059 1.00 98.31 163 ALA A CA 1
ATOM 1189 C C . ALA A 1 163 ? 10.348 2.011 -19.169 1.00 98.31 163 ALA A C 1
ATOM 1191 O O . ALA A 1 163 ? 10.914 2.122 -20.255 1.00 98.31 163 ALA A O 1
ATOM 1192 N N . ALA A 1 164 ? 10.878 2.513 -18.048 1.00 98.31 164 ALA A N 1
ATOM 1193 C CA . ALA A 1 164 ? 12.166 3.203 -18.010 1.00 98.31 164 ALA A CA 1
ATOM 1194 C C . ALA A 1 164 ? 13.346 2.267 -18.333 1.00 98.31 164 ALA A C 1
ATOM 1196 O O . ALA A 1 164 ? 14.273 2.665 -19.039 1.00 98.31 164 ALA A O 1
ATOM 1197 N N . ALA A 1 165 ? 13.315 1.018 -17.856 1.00 98.50 165 ALA A N 1
ATOM 1198 C CA . ALA A 1 165 ? 14.321 0.012 -18.192 1.00 98.50 165 ALA A CA 1
ATOM 1199 C C . ALA A 1 165 ? 14.306 -0.328 -19.692 1.00 98.50 165 ALA A C 1
ATOM 1201 O O . ALA A 1 165 ? 15.367 -0.340 -20.316 1.00 98.50 165 ALA A O 1
ATOM 1202 N N . GLN A 1 166 ? 13.119 -0.519 -20.279 1.00 98.31 166 GLN A N 1
ATOM 1203 C CA . GLN A 1 166 ? 12.961 -0.770 -21.713 1.00 98.31 166 GLN A CA 1
ATOM 1204 C C . GLN A 1 166 ? 13.458 0.417 -22.549 1.00 98.31 166 GLN A C 1
ATOM 1206 O O . GLN A 1 166 ? 14.311 0.237 -23.412 1.00 98.31 166 GLN A O 1
ATOM 1211 N N . ALA A 1 167 ? 13.027 1.643 -22.231 1.00 98.06 167 ALA A N 1
ATOM 1212 C CA . ALA A 1 167 ? 13.464 2.844 -22.943 1.00 98.06 167 ALA A CA 1
ATOM 1213 C C . ALA A 1 167 ? 14.991 3.053 -22.881 1.00 98.06 167 ALA A C 1
ATOM 1215 O O . ALA A 1 167 ? 15.599 3.488 -23.859 1.00 98.06 167 ALA A O 1
ATOM 1216 N N . ASN A 1 168 ? 15.633 2.708 -21.758 1.00 98.19 168 ASN A N 1
ATOM 1217 C CA . ASN A 1 168 ? 17.092 2.733 -21.635 1.00 98.19 168 ASN A CA 1
ATOM 1218 C C . ASN A 1 168 ? 17.776 1.637 -22.469 1.00 98.19 168 ASN A C 1
ATOM 1220 O O . ASN A 1 168 ? 18.823 1.900 -23.064 1.00 98.19 168 ASN A O 1
ATOM 1224 N N . ALA A 1 169 ? 17.203 0.431 -22.535 1.00 98.44 169 ALA A N 1
ATOM 1225 C CA . ALA A 1 169 ? 17.708 -0.649 -23.382 1.00 98.44 169 ALA A CA 1
ATOM 1226 C C . ALA A 1 169 ? 17.614 -0.277 -24.872 1.00 98.44 169 ALA A C 1
ATOM 1228 O O . ALA A 1 169 ? 18.615 -0.364 -25.585 1.00 98.44 169 ALA A O 1
ATOM 1229 N N . ASP A 1 170 ? 16.463 0.240 -25.309 1.00 98.06 170 ASP A N 1
ATOM 1230 C CA . ASP A 1 170 ? 16.229 0.702 -26.680 1.00 98.06 170 ASP A CA 1
ATOM 1231 C C . ASP A 1 170 ? 17.172 1.859 -27.045 1.00 98.06 170 ASP A C 1
ATOM 1233 O O . ASP A 1 170 ? 17.815 1.841 -28.096 1.00 98.06 170 ASP A O 1
ATOM 1237 N N . ALA A 1 171 ? 17.343 2.840 -26.150 1.00 98.00 171 ALA A N 1
ATOM 1238 C CA . ALA A 1 171 ? 18.286 3.939 -26.347 1.00 98.00 171 ALA A CA 1
ATOM 1239 C C . ALA A 1 171 ? 19.748 3.462 -26.434 1.00 98.00 171 ALA A C 1
ATOM 1241 O O . ALA A 1 171 ? 20.529 4.027 -27.200 1.00 98.00 171 ALA A O 1
ATOM 1242 N N . SER A 1 172 ? 20.128 2.428 -25.677 1.00 98.25 172 SER A N 1
ATOM 1243 C CA . SER A 1 172 ? 21.460 1.816 -25.755 1.00 98.25 172 SER A CA 1
ATOM 1244 C C . SER A 1 172 ? 21.666 1.080 -27.085 1.00 98.25 172 SER A C 1
ATOM 1246 O O . SER A 1 172 ? 22.677 1.289 -27.757 1.00 98.25 172 SER A O 1
ATOM 1248 N N . ALA A 1 173 ? 20.674 0.297 -27.522 1.00 98.38 173 ALA A N 1
ATOM 1249 C CA . ALA A 1 173 ? 20.703 -0.407 -28.802 1.00 98.38 173 ALA A CA 1
ATOM 1250 C C . ALA A 1 173 ? 20.791 0.563 -29.994 1.00 98.38 173 ALA A C 1
ATOM 1252 O O . ALA A 1 173 ? 21.608 0.368 -30.894 1.00 98.38 173 ALA A O 1
ATOM 1253 N N . LEU A 1 174 ? 20.016 1.655 -29.972 1.00 98.12 174 LEU A N 1
ATOM 1254 C CA . LEU A 1 174 ? 20.063 2.702 -30.996 1.00 98.12 174 LEU A CA 1
ATOM 1255 C C . LEU A 1 174 ? 21.413 3.435 -31.035 1.00 98.12 174 LEU A C 1
ATOM 1257 O O . LEU A 1 174 ? 21.885 3.765 -32.123 1.00 98.12 174 LEU A O 1
ATOM 1261 N N . ARG A 1 175 ? 22.061 3.668 -29.883 1.00 98.12 175 ARG A N 1
ATOM 1262 C CA . ARG A 1 175 ? 23.424 4.235 -29.837 1.00 98.12 175 ARG A CA 1
ATOM 1263 C C . ARG A 1 175 ? 24.438 3.293 -30.479 1.00 98.12 175 ARG A C 1
ATOM 1265 O O . ARG A 1 175 ? 25.154 3.732 -31.372 1.00 98.12 175 ARG A O 1
ATOM 1272 N N . GLY A 1 176 ? 24.431 2.012 -30.103 1.00 98.31 176 GLY A N 1
ATOM 1273 C CA . GLY A 1 176 ? 25.321 1.004 -30.689 1.00 98.31 176 GLY A CA 1
ATOM 1274 C C . GLY A 1 176 ? 25.136 0.864 -32.205 1.00 98.31 176 GLY A C 1
ATOM 1275 O O . GLY A 1 176 ? 26.110 0.912 -32.951 1.00 98.31 176 GLY A O 1
ATOM 1276 N N . ALA A 1 177 ? 23.889 0.805 -32.682 1.00 98.19 177 ALA A N 1
ATOM 1277 C CA . ALA A 1 177 ? 23.589 0.765 -34.115 1.00 98.19 177 ALA A CA 1
ATOM 1278 C C . ALA A 1 177 ? 24.053 2.036 -34.858 1.00 98.19 177 ALA A C 1
ATOM 1280 O O . ALA A 1 177 ? 24.549 1.954 -35.983 1.00 98.19 177 ALA A O 1
ATOM 1281 N N . ALA A 1 178 ? 23.933 3.216 -34.237 1.00 97.94 178 ALA A N 1
ATOM 1282 C CA . ALA A 1 178 ? 24.424 4.470 -34.808 1.00 97.94 178 ALA A CA 1
ATOM 1283 C C . ALA A 1 178 ? 25.962 4.558 -34.824 1.00 97.94 178 ALA A C 1
ATOM 1285 O O . ALA A 1 178 ? 26.531 5.139 -35.746 1.00 97.94 178 ALA A O 1
ATOM 1286 N N . GLU A 1 179 ? 26.645 3.995 -33.828 1.00 98.31 179 GLU A N 1
ATOM 1287 C CA . GLU A 1 179 ? 28.109 3.882 -33.789 1.00 98.31 179 GLU A CA 1
ATOM 1288 C C . GLU A 1 179 ? 28.622 2.915 -34.864 1.00 98.31 179 GLU A C 1
ATOM 1290 O O . GLU A 1 179 ? 29.495 3.287 -35.648 1.00 98.31 179 GLU A O 1
ATOM 1295 N N . GLU A 1 180 ? 28.008 1.737 -35.000 1.00 98.25 180 GLU A N 1
ATOM 1296 C CA . GLU A 1 180 ? 28.331 0.765 -36.052 1.00 98.25 180 GLU A CA 1
ATOM 1297 C C . GLU A 1 180 ? 28.093 1.343 -37.461 1.00 98.25 180 GLU A C 1
ATOM 1299 O O . GLU A 1 180 ? 28.916 1.173 -38.364 1.00 98.25 180 GLU A O 1
ATOM 1304 N N . ALA A 1 181 ? 26.992 2.078 -37.659 1.00 97.31 181 ALA A N 1
ATOM 1305 C CA . ALA A 1 181 ? 26.703 2.759 -38.919 1.00 97.31 181 ALA A CA 1
ATOM 1306 C C . ALA A 1 181 ? 27.747 3.841 -39.254 1.00 97.31 181 ALA A C 1
ATOM 1308 O O . ALA A 1 181 ? 28.162 3.947 -40.409 1.00 97.31 181 ALA A O 1
ATOM 1309 N N . ARG A 1 182 ? 28.214 4.607 -38.256 1.00 98.00 182 ARG A N 1
ATOM 1310 C CA . ARG A 1 182 ? 29.293 5.598 -38.427 1.00 98.00 182 ARG A CA 1
ATOM 1311 C C . ARG A 1 182 ? 30.631 4.943 -38.756 1.00 98.00 182 ARG A C 1
ATOM 1313 O O . ARG A 1 182 ? 31.324 5.435 -39.639 1.00 98.00 182 ARG A O 1
ATOM 1320 N N . GLU A 1 183 ? 30.986 3.834 -38.106 1.00 98.25 183 GLU A N 1
ATOM 1321 C CA . GLU A 1 183 ? 32.227 3.114 -38.420 1.00 98.25 183 GLU A CA 1
ATOM 1322 C C . GLU A 1 183 ? 32.196 2.546 -39.849 1.00 98.25 183 GLU A C 1
ATOM 1324 O O . GLU A 1 183 ? 33.156 2.694 -40.608 1.00 98.25 183 GLU A O 1
ATOM 1329 N N . LYS A 1 184 ? 31.065 1.951 -40.250 1.00 97.94 184 LYS A N 1
ATOM 1330 C CA . LYS A 1 184 ? 30.841 1.464 -41.619 1.00 97.94 184 LYS A CA 1
ATOM 1331 C C . LYS A 1 184 ? 30.939 2.588 -42.652 1.00 97.94 184 LYS A C 1
ATOM 1333 O O . LYS A 1 184 ? 31.556 2.376 -43.695 1.00 97.94 184 LYS A O 1
ATOM 1338 N N . LEU A 1 185 ? 30.378 3.764 -42.356 1.00 98.06 185 LEU A N 1
ATOM 1339 C CA . LEU A 1 185 ? 30.467 4.945 -43.215 1.00 98.06 185 LEU A CA 1
ATOM 1340 C C . LEU A 1 185 ? 31.917 5.431 -43.349 1.00 98.06 185 LEU A C 1
ATOM 1342 O O . LEU A 1 185 ? 32.425 5.463 -44.465 1.00 98.06 185 LEU A O 1
ATOM 1346 N N . ALA A 1 186 ? 32.619 5.677 -42.240 1.00 97.88 186 ALA A N 1
ATOM 1347 C CA . ALA A 1 186 ? 34.015 6.127 -42.255 1.00 97.88 186 ALA A CA 1
ATOM 1348 C C . ALA A 1 186 ? 34.951 5.139 -42.983 1.00 97.88 186 ALA A C 1
ATOM 1350 O O . ALA A 1 186 ? 35.867 5.527 -43.709 1.00 97.88 186 ALA A O 1
ATOM 1351 N N . ARG A 1 187 ? 34.697 3.830 -42.845 1.00 97.81 187 ARG A N 1
ATOM 1352 C CA . ARG A 1 187 ? 35.422 2.774 -43.570 1.00 97.81 187 ARG A CA 1
ATOM 1353 C C . ARG A 1 187 ? 35.128 2.781 -45.075 1.00 97.81 187 ARG A C 1
ATOM 1355 O O . ARG A 1 187 ? 36.012 2.431 -45.861 1.00 97.81 187 ARG A O 1
ATOM 1362 N N . ALA A 1 188 ? 33.911 3.143 -45.481 1.00 96.38 188 ALA A N 1
ATOM 1363 C CA . ALA A 1 188 ? 33.548 3.315 -46.885 1.00 96.38 188 ALA A CA 1
ATOM 1364 C C . ALA A 1 188 ? 34.169 4.595 -47.467 1.00 96.38 188 ALA A C 1
ATOM 1366 O O . ALA A 1 188 ? 34.766 4.528 -48.537 1.00 96.38 188 ALA A O 1
ATOM 1367 N N . GLU A 1 189 ? 34.118 5.713 -46.740 1.00 97.19 189 GLU A N 1
ATOM 1368 C CA . GLU A 1 189 ? 34.745 6.992 -47.103 1.00 97.19 189 GLU A CA 1
ATOM 1369 C C . GLU A 1 189 ? 36.255 6.823 -47.332 1.00 97.19 189 GLU A C 1
ATOM 1371 O O . GLU A 1 189 ? 36.732 7.081 -48.435 1.00 97.19 189 GLU A O 1
ATOM 1376 N N . LEU A 1 190 ? 36.988 6.226 -46.383 1.00 96.62 190 LEU A N 1
ATOM 1377 C CA . LEU A 1 190 ? 38.420 5.925 -46.541 1.00 96.62 190 LEU A CA 1
ATOM 1378 C C . LEU A 1 190 ? 38.716 4.991 -47.734 1.00 96.62 190 LEU A C 1
ATOM 1380 O O . LEU A 1 190 ? 39.802 5.023 -48.316 1.00 96.62 190 LEU A O 1
ATOM 1384 N N . ARG A 1 191 ? 37.771 4.123 -48.120 1.00 96.12 191 ARG A N 1
ATOM 1385 C CA . ARG A 1 191 ? 37.916 3.280 -49.318 1.00 96.12 191 ARG A CA 1
ATOM 1386 C C . ARG A 1 191 ? 37.696 4.079 -50.606 1.00 96.12 191 ARG A C 1
ATOM 1388 O O . ARG A 1 191 ? 38.372 3.784 -51.590 1.00 96.12 191 ARG A O 1
ATOM 1395 N N . LEU A 1 192 ? 36.802 5.068 -50.596 1.00 96.06 192 LEU A N 1
ATOM 1396 C CA . LEU A 1 192 ? 36.583 5.995 -51.710 1.00 96.06 192 LEU A CA 1
ATOM 1397 C C . LEU A 1 192 ? 37.774 6.950 -51.886 1.00 96.06 192 LEU A C 1
ATOM 1399 O O . LEU A 1 192 ? 38.238 7.120 -53.009 1.00 96.06 192 LEU A O 1
ATOM 1403 N N . GLU A 1 193 ? 38.352 7.470 -50.799 1.00 95.81 193 GLU A N 1
ATOM 1404 C CA . GLU A 1 193 ? 39.571 8.304 -50.824 1.00 95.81 193 GLU A CA 1
ATOM 1405 C C . GLU A 1 193 ? 40.776 7.608 -51.482 1.00 95.81 193 GLU A C 1
ATOM 1407 O O . GLU A 1 193 ? 41.683 8.262 -51.995 1.00 95.81 193 GLU A O 1
ATOM 1412 N N . ARG A 1 194 ? 40.792 6.269 -51.506 1.00 95.94 194 ARG A N 1
ATOM 1413 C CA . ARG A 1 194 ? 41.842 5.476 -52.163 1.00 95.94 194 ARG A CA 1
ATOM 1414 C C . ARG A 1 194 ? 41.621 5.259 -53.663 1.00 95.94 194 ARG A C 1
ATOM 1416 O O . ARG A 1 194 ? 42.554 4.793 -54.317 1.00 95.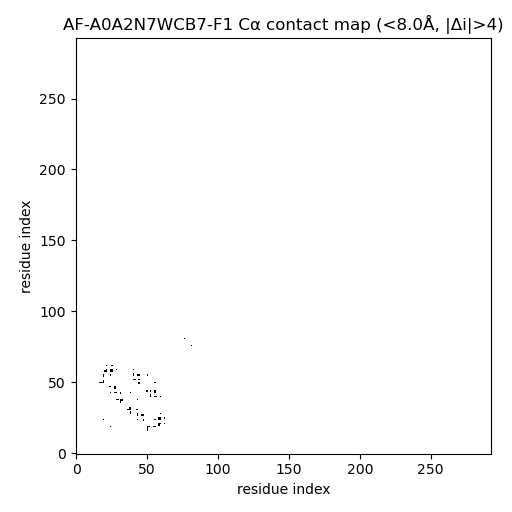94 194 ARG A O 1
ATOM 1423 N N . LEU A 1 195 ? 40.444 5.576 -54.213 1.00 95.94 195 LEU A N 1
ATOM 1424 C CA . LEU A 1 195 ? 40.154 5.384 -55.640 1.00 95.94 195 LEU A CA 1
ATOM 1425 C C . LEU A 1 195 ? 41.071 6.211 -56.559 1.00 95.94 195 LEU A C 1
ATOM 1427 O O . LEU A 1 195 ? 41.682 5.584 -57.422 1.00 95.94 195 LEU A O 1
ATOM 1431 N N . PRO A 1 196 ? 41.318 7.521 -56.337 1.00 95.88 196 PRO A N 1
ATOM 1432 C CA . PRO A 1 196 ? 42.181 8.311 -57.223 1.00 95.88 196 PRO A CA 1
ATOM 1433 C C . PRO A 1 196 ? 43.617 7.778 -57.313 1.00 95.88 196 PRO A C 1
ATOM 1435 O O . PRO A 1 196 ? 44.256 7.848 -58.358 1.00 95.88 196 PRO A O 1
ATOM 1438 N N . SER A 1 197 ? 44.133 7.186 -56.228 1.00 94.81 197 SER A N 1
ATOM 1439 C CA . SER A 1 197 ? 45.452 6.541 -56.244 1.00 94.81 197 SER A CA 1
ATOM 1440 C C . SER A 1 197 ? 45.460 5.239 -57.047 1.00 94.81 197 SER A C 1
ATOM 1442 O O . SER A 1 197 ? 46.490 4.907 -57.628 1.00 94.81 197 SER A O 1
ATOM 1444 N N . LEU A 1 198 ? 44.359 4.482 -57.056 1.00 94.19 198 LEU A N 1
ATOM 1445 C CA . LEU A 1 198 ? 44.228 3.261 -57.856 1.00 94.19 198 LEU A CA 1
ATOM 1446 C C . LEU A 1 198 ? 44.007 3.592 -59.336 1.00 94.19 198 LEU A C 1
ATOM 1448 O O . LEU A 1 198 ? 44.585 2.928 -60.191 1.00 94.19 198 LEU A O 1
ATOM 1452 N N . GLU A 1 199 ? 43.236 4.639 -59.626 1.00 96.00 199 GLU A N 1
ATOM 1453 C CA . GLU A 1 199 ? 43.038 5.197 -60.967 1.00 96.00 199 GLU A CA 1
ATOM 1454 C C . GLU A 1 199 ? 44.379 5.664 -61.552 1.00 96.00 199 GLU A C 1
ATOM 1456 O O . GLU A 1 199 ? 44.788 5.161 -62.595 1.00 96.00 199 GLU A O 1
ATOM 1461 N N . ALA A 1 200 ? 45.149 6.480 -60.822 1.00 96.00 200 ALA A N 1
ATOM 1462 C CA . ALA A 1 200 ? 46.483 6.916 -61.247 1.00 96.00 200 ALA A CA 1
ATOM 1463 C C . ALA A 1 200 ? 47.488 5.754 -61.420 1.00 96.00 200 ALA A C 1
ATOM 1465 O O . ALA A 1 200 ? 48.347 5.790 -62.303 1.00 96.00 200 ALA A O 1
ATOM 1466 N N . MET A 1 201 ? 47.397 4.696 -60.601 1.00 94.75 201 MET A N 1
ATOM 1467 C CA . MET A 1 201 ? 48.192 3.475 -60.804 1.00 94.75 201 MET A CA 1
ATOM 1468 C C . MET A 1 201 ? 47.783 2.727 -62.079 1.00 94.75 201 MET A C 1
ATOM 1470 O O . MET A 1 201 ? 48.648 2.196 -62.772 1.00 94.75 201 MET A O 1
ATOM 1474 N N . LEU A 1 202 ? 46.489 2.681 -62.396 1.00 96.75 202 LEU A N 1
ATOM 1475 C CA . LEU A 1 202 ? 45.963 2.015 -63.584 1.00 96.75 202 LEU A CA 1
ATOM 1476 C C . LEU A 1 202 ? 46.339 2.780 -64.861 1.00 96.75 202 LEU A C 1
ATOM 1478 O O . LEU A 1 202 ? 46.835 2.158 -65.799 1.00 96.75 202 LEU A O 1
ATOM 1482 N N . GLU A 1 203 ? 46.207 4.109 -64.867 1.00 97.00 203 GLU A N 1
ATOM 1483 C CA . GLU A 1 203 ? 46.697 4.983 -65.945 1.00 97.00 203 GLU A CA 1
ATOM 1484 C C . GLU A 1 203 ? 48.204 4.801 -66.172 1.00 97.00 203 GLU A C 1
ATOM 1486 O O . GLU A 1 203 ? 48.660 4.654 -67.307 1.00 97.00 203 GLU A O 1
ATOM 1491 N N . ARG A 1 204 ? 48.990 4.734 -65.089 1.00 97.00 204 ARG A N 1
ATOM 1492 C CA . ARG A 1 204 ? 50.432 4.481 -65.169 1.00 97.00 204 ARG A CA 1
ATOM 1493 C C . ARG A 1 204 ? 50.751 3.119 -65.791 1.00 97.00 204 ARG A C 1
ATOM 1495 O O . ARG A 1 204 ? 51.600 3.053 -66.674 1.00 97.00 204 ARG A O 1
ATOM 1502 N N . VAL A 1 205 ? 50.086 2.047 -65.358 1.00 96.62 205 VAL A N 1
ATOM 1503 C CA . VAL A 1 205 ? 50.299 0.696 -65.911 1.00 96.62 205 VAL A CA 1
ATOM 1504 C C . VAL A 1 205 ? 49.862 0.620 -67.378 1.00 96.62 205 VAL A C 1
ATOM 1506 O O . VAL A 1 205 ? 50.510 -0.062 -68.168 1.00 96.62 205 VAL A O 1
ATOM 1509 N N . GLN A 1 206 ? 48.812 1.345 -67.776 1.00 96.94 206 GLN A N 1
ATOM 1510 C CA . GLN A 1 206 ? 48.427 1.482 -69.184 1.00 96.94 206 GLN A CA 1
ATOM 1511 C C . GLN A 1 206 ? 49.510 2.201 -70.000 1.00 96.94 206 GLN A C 1
ATOM 1513 O O . GLN A 1 206 ? 49.908 1.696 -71.047 1.00 96.94 206 GLN A O 1
ATOM 1518 N N . ALA A 1 207 ? 50.048 3.317 -69.498 1.00 96.12 207 ALA A N 1
ATOM 1519 C CA . ALA A 1 207 ? 51.132 4.043 -70.158 1.00 96.12 207 ALA A CA 1
ATOM 1520 C C . ALA A 1 207 ? 52.423 3.207 -70.278 1.00 96.12 207 ALA A C 1
ATOM 1522 O O . ALA A 1 207 ? 53.065 3.221 -71.326 1.00 96.12 207 ALA A O 1
ATOM 1523 N N . GLU A 1 208 ? 52.783 2.441 -69.241 1.00 96.62 208 GLU A N 1
ATOM 1524 C CA . GLU A 1 208 ? 53.914 1.500 -69.269 1.00 96.62 208 GLU A CA 1
ATOM 1525 C C . GLU A 1 208 ? 53.673 0.364 -70.291 1.00 96.62 208 GLU A C 1
ATOM 1527 O O . GLU A 1 208 ? 54.563 0.042 -71.079 1.00 96.62 208 GLU A O 1
ATOM 1532 N N . LEU A 1 209 ? 52.453 -0.185 -70.366 1.00 96.38 209 LEU A N 1
ATOM 1533 C CA . LEU A 1 209 ? 52.077 -1.216 -71.343 1.00 96.38 209 LEU A CA 1
ATOM 1534 C C . LEU A 1 209 ? 52.095 -0.707 -72.794 1.00 96.38 209 LEU A C 1
ATOM 1536 O O . LEU A 1 209 ? 52.550 -1.422 -73.689 1.00 96.38 209 LEU A O 1
ATOM 1540 N N . ASP A 1 210 ? 51.607 0.505 -73.049 1.00 96.75 210 ASP A N 1
ATOM 1541 C CA . ASP A 1 210 ? 51.612 1.097 -74.390 1.00 96.75 210 ASP A CA 1
ATOM 1542 C C . ASP A 1 210 ? 53.018 1.537 -74.819 1.00 96.75 210 ASP A C 1
ATOM 1544 O O . ASP A 1 210 ? 53.376 1.384 -75.992 1.00 96.75 210 ASP A O 1
ATOM 1548 N N . ALA A 1 211 ? 53.863 1.964 -73.875 1.00 95.44 211 ALA A N 1
ATOM 1549 C CA . ALA A 1 211 ? 55.287 2.171 -74.118 1.00 95.44 211 ALA A CA 1
ATOM 1550 C C . ALA A 1 211 ? 56.000 0.862 -74.500 1.00 95.44 211 ALA A C 1
ATOM 1552 O O . ALA A 1 211 ? 56.773 0.865 -75.457 1.00 95.44 211 ALA A O 1
ATOM 1553 N N . GLU A 1 212 ? 55.705 -0.264 -73.840 1.00 96.06 212 GLU A N 1
ATOM 1554 C CA . GLU A 1 212 ? 56.273 -1.571 -74.210 1.00 96.06 212 GLU A CA 1
ATOM 1555 C C . GLU A 1 212 ? 55.717 -2.127 -75.528 1.00 96.06 212 GLU A C 1
ATOM 1557 O O . GLU A 1 212 ? 56.433 -2.753 -76.309 1.00 96.06 212 GLU A O 1
ATOM 1562 N N . ARG A 1 213 ? 54.451 -1.852 -75.859 1.00 96.25 213 ARG A N 1
ATOM 1563 C CA . ARG A 1 213 ? 53.915 -2.150 -77.198 1.00 96.25 213 ARG A CA 1
ATOM 1564 C C . ARG A 1 213 ? 54.651 -1.353 -78.274 1.00 96.25 213 ARG A C 1
ATOM 1566 O O . ARG A 1 213 ? 55.003 -1.913 -79.311 1.00 96.25 213 ARG A O 1
ATOM 1573 N N . ALA A 1 214 ? 54.925 -0.072 -78.030 1.00 95.62 214 ALA A N 1
ATOM 1574 C CA . ALA A 1 214 ? 55.694 0.767 -78.944 1.00 95.62 214 ALA A CA 1
ATOM 1575 C C . ALA A 1 214 ? 57.174 0.343 -79.029 1.00 95.62 214 ALA A C 1
ATOM 1577 O O . ALA A 1 214 ? 57.728 0.312 -80.130 1.00 95.62 214 ALA A O 1
ATOM 1578 N N . SER A 1 215 ? 57.803 -0.026 -77.903 1.00 94.75 215 SER A N 1
ATOM 1579 C CA . SER A 1 215 ? 59.180 -0.545 -77.848 1.00 94.75 215 SER A CA 1
ATOM 1580 C C . SER A 1 215 ? 59.298 -1.809 -78.707 1.00 94.75 215 SER A C 1
ATOM 1582 O O . SER A 1 215 ? 60.144 -1.877 -79.601 1.00 94.75 215 SER A O 1
ATOM 1584 N N . ARG A 1 216 ? 58.359 -2.747 -78.528 1.00 95.31 216 ARG A N 1
ATOM 1585 C CA . ARG A 1 216 ? 58.263 -3.999 -79.271 1.00 95.31 216 ARG A CA 1
ATOM 1586 C C . ARG A 1 216 ? 58.038 -3.770 -80.761 1.00 95.31 216 ARG A C 1
ATOM 1588 O O . ARG A 1 216 ? 58.780 -4.328 -81.558 1.00 95.31 216 ARG A O 1
ATOM 1595 N N . VAL A 1 217 ? 57.085 -2.922 -81.153 1.00 96.38 217 VAL A N 1
ATOM 1596 C CA . VAL A 1 217 ? 56.840 -2.598 -82.573 1.00 96.38 217 VAL A CA 1
ATOM 1597 C C . VAL A 1 217 ? 58.072 -1.958 -83.222 1.00 96.38 217 VAL A C 1
ATOM 1599 O O . VAL A 1 217 ? 58.366 -2.226 -84.386 1.00 96.38 217 VAL A O 1
ATOM 1602 N N . ASN A 1 218 ? 58.820 -1.127 -82.494 1.00 94.75 218 ASN A N 1
ATOM 1603 C CA . ASN A 1 218 ? 60.063 -0.546 -83.002 1.00 94.75 218 ASN A CA 1
ATOM 1604 C C . ASN A 1 218 ? 61.192 -1.585 -83.103 1.00 94.75 218 ASN A C 1
ATOM 1606 O O . ASN A 1 218 ? 61.941 -1.554 -84.076 1.00 94.75 218 ASN A O 1
ATOM 1610 N N . ALA A 1 219 ? 61.285 -2.526 -82.160 1.00 93.62 219 ALA A N 1
ATOM 1611 C CA . ALA A 1 219 ? 62.229 -3.640 -82.217 1.00 93.62 219 ALA A CA 1
ATOM 1612 C C . ALA A 1 219 ? 61.907 -4.618 -83.363 1.00 93.62 219 ALA A C 1
ATOM 1614 O O . ALA A 1 219 ? 62.808 -4.994 -84.104 1.00 93.62 219 ALA A O 1
ATOM 1615 N N . GLU A 1 220 ? 60.632 -4.964 -83.568 1.00 94.94 220 GLU A N 1
ATOM 1616 C CA . GLU A 1 220 ? 60.155 -5.789 -84.689 1.00 94.94 220 GLU A CA 1
ATOM 1617 C C . GLU A 1 220 ? 60.447 -5.110 -86.041 1.00 94.94 220 GLU A C 1
ATOM 1619 O O . GLU A 1 220 ? 60.961 -5.751 -86.956 1.00 94.94 220 GLU A O 1
ATOM 1624 N N . LYS A 1 221 ? 60.224 -3.791 -86.160 1.00 94.88 221 LYS A N 1
ATOM 1625 C CA . LYS A 1 221 ? 60.618 -3.011 -87.352 1.00 94.88 221 LYS A CA 1
ATOM 1626 C C . LYS A 1 221 ? 62.131 -2.981 -87.566 1.00 94.88 221 LYS A C 1
ATOM 1628 O O . LYS A 1 221 ? 62.581 -3.122 -88.698 1.00 94.88 221 LYS A O 1
ATOM 1633 N N . ALA A 1 222 ? 62.916 -2.775 -86.507 1.00 93.62 222 ALA A N 1
ATOM 1634 C CA . ALA A 1 222 ? 64.374 -2.743 -86.597 1.00 93.62 222 ALA A CA 1
ATOM 1635 C C . ALA A 1 222 ? 64.946 -4.113 -86.993 1.00 93.62 222 ALA A C 1
ATOM 1637 O O . ALA A 1 222 ? 65.858 -4.167 -87.815 1.00 93.62 222 ALA A O 1
ATOM 1638 N N . LEU A 1 223 ? 64.371 -5.203 -86.472 1.00 95.31 223 LEU A N 1
ATOM 1639 C CA . LEU A 1 223 ? 64.689 -6.570 -86.877 1.00 95.31 223 LEU A CA 1
ATOM 1640 C C . LEU A 1 223 ? 64.363 -6.791 -88.358 1.00 95.31 223 LEU A C 1
ATOM 1642 O O . LEU A 1 223 ? 65.255 -7.177 -89.099 1.00 95.31 223 LEU A O 1
ATOM 1646 N N . ALA A 1 224 ? 63.154 -6.448 -88.813 1.00 94.69 224 ALA A N 1
ATOM 1647 C CA . ALA A 1 224 ? 62.767 -6.600 -90.218 1.00 94.69 224 ALA A CA 1
ATOM 1648 C C . ALA A 1 224 ? 63.661 -5.788 -91.182 1.00 94.69 224 ALA A C 1
ATOM 1650 O O . ALA A 1 224 ? 63.996 -6.256 -92.268 1.00 94.69 224 ALA A O 1
ATOM 1651 N N . VAL A 1 225 ? 64.097 -4.584 -90.785 1.00 95.25 225 VAL A N 1
ATOM 1652 C CA . VAL A 1 225 ? 65.072 -3.791 -91.558 1.00 95.25 225 VAL A CA 1
ATOM 1653 C C . VAL A 1 225 ? 66.458 -4.442 -91.549 1.00 95.25 225 VAL A C 1
ATOM 1655 O O . VAL A 1 225 ? 67.115 -4.457 -92.586 1.00 95.25 225 VAL A O 1
ATOM 1658 N N . ALA A 1 226 ? 66.908 -4.992 -90.419 1.00 92.06 226 ALA A N 1
ATOM 1659 C CA . ALA A 1 226 ? 68.192 -5.687 -90.326 1.00 92.06 226 ALA A CA 1
ATOM 1660 C C . ALA A 1 226 ? 68.202 -7.008 -91.118 1.00 92.06 226 ALA A C 1
ATOM 1662 O O . ALA A 1 226 ? 69.206 -7.328 -91.748 1.00 92.06 226 ALA A O 1
ATOM 1663 N N . GLU A 1 227 ? 67.090 -7.744 -91.136 1.00 93.06 227 GLU A N 1
ATOM 1664 C CA . GLU A 1 227 ? 66.887 -8.932 -91.972 1.00 93.06 227 GLU A CA 1
ATOM 1665 C C . GLU A 1 227 ? 66.914 -8.558 -93.458 1.00 93.06 227 GLU A C 1
ATOM 1667 O O . GLU A 1 227 ? 67.710 -9.121 -94.203 1.00 93.06 227 GLU A O 1
ATOM 1672 N N . ALA A 1 228 ? 66.174 -7.525 -93.878 1.00 92.94 228 ALA A N 1
ATOM 1673 C CA . ALA A 1 228 ? 66.212 -7.039 -95.259 1.00 92.94 228 ALA A CA 1
ATOM 1674 C C . ALA A 1 228 ? 67.600 -6.509 -95.683 1.00 92.94 228 ALA A C 1
ATOM 1676 O O . ALA A 1 228 ? 68.014 -6.698 -96.825 1.00 92.94 228 ALA A O 1
ATOM 1677 N N . GLN A 1 229 ? 68.346 -5.865 -94.776 1.00 93.00 229 GLN A N 1
ATOM 1678 C CA . GLN A 1 229 ? 69.729 -5.438 -95.029 1.00 93.00 229 GLN A CA 1
ATOM 1679 C C . GLN A 1 229 ? 70.703 -6.617 -95.103 1.00 93.00 229 GLN A C 1
ATOM 1681 O O . GLN A 1 229 ? 71.615 -6.585 -95.926 1.00 93.00 229 GLN A O 1
ATOM 1686 N N . ARG A 1 230 ? 70.524 -7.651 -94.268 1.00 93.19 230 ARG A N 1
ATOM 1687 C CA . ARG A 1 230 ? 71.287 -8.903 -94.349 1.00 93.19 230 ARG A CA 1
ATOM 1688 C C . ARG A 1 230 ? 71.041 -9.575 -95.693 1.00 93.19 230 ARG A C 1
ATOM 1690 O O . ARG A 1 230 ? 72.006 -9.942 -96.348 1.00 93.19 230 ARG A O 1
ATOM 1697 N N . ASP A 1 231 ? 69.782 -9.710 -96.090 1.00 92.69 231 ASP A N 1
ATOM 1698 C CA . ASP A 1 231 ? 69.400 -10.410 -97.316 1.00 92.69 231 ASP A CA 1
ATOM 1699 C C . ASP A 1 231 ? 69.909 -9.650 -98.543 1.00 92.69 231 ASP A C 1
ATOM 1701 O O . ASP A 1 231 ? 70.642 -10.223 -99.337 1.00 92.69 231 ASP A O 1
ATOM 1705 N N . GLY A 1 232 ? 69.724 -8.327 -98.605 1.00 91.81 232 GLY A N 1
ATOM 1706 C CA . GLY A 1 232 ? 70.325 -7.507 -99.662 1.00 91.81 232 GLY A CA 1
ATOM 1707 C C . GLY A 1 232 ? 71.865 -7.494 -99.669 1.00 91.81 232 GLY A C 1
ATOM 1708 O O . GLY A 1 232 ? 72.466 -7.266 -100.715 1.00 91.81 232 GLY A O 1
ATOM 1709 N N . ALA A 1 233 ? 72.528 -7.742 -98.533 1.00 88.94 233 ALA A N 1
ATOM 1710 C CA . ALA A 1 233 ? 73.984 -7.903 -98.471 1.00 88.94 233 ALA A CA 1
ATOM 1711 C C . ALA A 1 233 ? 74.449 -9.313 -98.882 1.00 88.94 233 ALA A C 1
ATOM 1713 O O . ALA A 1 233 ? 75.565 -9.451 -99.382 1.00 88.94 233 ALA A O 1
ATOM 1714 N N . LEU A 1 234 ? 73.615 -10.341 -98.690 1.00 90.50 234 LEU A N 1
ATOM 1715 C CA . LEU A 1 234 ? 73.826 -11.683 -99.239 1.00 90.50 234 LEU A CA 1
ATOM 1716 C C . LEU A 1 234 ? 73.632 -11.663 -100.757 1.00 90.50 234 LEU A C 1
ATOM 1718 O O . LEU A 1 234 ? 74.540 -12.085 -101.462 1.00 90.50 234 LEU A O 1
ATOM 1722 N N . ASP A 1 235 ? 72.549 -11.056 -101.251 1.00 89.50 235 ASP A N 1
ATOM 1723 C CA . ASP A 1 235 ? 72.303 -10.845 -102.683 1.00 89.50 235 ASP A CA 1
ATOM 1724 C C . ASP A 1 235 ? 73.483 -10.103 -103.335 1.00 89.50 235 ASP A C 1
ATOM 1726 O O . ASP A 1 235 ? 74.024 -10.556 -104.336 1.00 89.50 235 ASP A O 1
ATOM 1730 N N . GLN A 1 236 ? 73.973 -9.015 -102.723 1.00 87.00 236 GLN A N 1
ATOM 1731 C CA . GLN A 1 236 ? 75.172 -8.307 -103.200 1.00 87.00 236 GLN A CA 1
ATOM 1732 C C . GLN A 1 236 ? 76.449 -9.155 -103.151 1.00 87.00 236 GLN A C 1
ATOM 1734 O O . GLN A 1 236 ? 77.342 -8.947 -103.972 1.00 87.00 236 GLN A O 1
ATOM 1739 N N . ALA A 1 237 ? 76.582 -10.069 -102.187 1.00 85.25 237 ALA A N 1
ATOM 1740 C CA . ALA A 1 237 ? 77.733 -10.962 -102.095 1.00 85.25 237 ALA A CA 1
ATOM 1741 C C . ALA A 1 237 ? 77.674 -12.075 -103.152 1.00 85.25 237 ALA A C 1
ATOM 1743 O O . ALA A 1 237 ? 78.717 -12.422 -103.706 1.00 85.25 237 ALA A O 1
ATOM 1744 N N . ASP A 1 238 ? 76.482 -12.585 -103.466 1.00 86.06 238 ASP A N 1
ATOM 1745 C CA . ASP A 1 238 ? 76.256 -13.559 -104.533 1.00 86.06 238 ASP A CA 1
ATOM 1746 C C . ASP A 1 238 ? 76.372 -12.903 -105.923 1.00 86.06 238 ASP A C 1
ATOM 1748 O O . ASP A 1 238 ? 77.097 -13.428 -106.764 1.00 86.06 238 ASP A O 1
ATOM 1752 N N . ASP A 1 239 ? 75.830 -11.698 -106.140 1.00 84.94 239 ASP A N 1
ATOM 1753 C CA . ASP A 1 239 ? 76.068 -10.874 -107.341 1.00 84.94 239 ASP A CA 1
ATOM 1754 C C . ASP A 1 239 ? 77.562 -10.570 -107.527 1.00 84.94 239 ASP A C 1
ATOM 1756 O O . ASP A 1 239 ? 78.113 -10.699 -108.624 1.00 84.94 239 ASP A O 1
ATOM 1760 N N . ALA A 1 240 ? 78.253 -10.167 -106.453 1.00 80.75 240 ALA A N 1
ATOM 1761 C CA . ALA A 1 240 ? 79.688 -9.904 -106.495 1.00 80.75 240 ALA A CA 1
ATOM 1762 C C . ALA A 1 240 ? 80.486 -11.184 -106.757 1.00 80.75 240 ALA A C 1
ATOM 1764 O O . ALA A 1 240 ? 81.492 -11.124 -107.462 1.00 80.75 240 ALA A O 1
ATOM 1765 N N . ARG A 1 241 ? 80.045 -12.336 -106.238 1.00 82.62 241 ARG A N 1
ATOM 1766 C CA . ARG A 1 241 ? 80.637 -13.648 -106.512 1.00 82.62 241 ARG A CA 1
ATOM 1767 C C . ARG A 1 241 ? 80.423 -14.059 -107.964 1.00 82.62 241 ARG A C 1
ATOM 1769 O O . ARG A 1 241 ? 81.404 -14.416 -108.606 1.00 82.62 241 ARG A O 1
ATOM 1776 N N . GLU A 1 242 ? 79.211 -13.938 -108.501 1.00 81.19 242 GLU A N 1
ATOM 1777 C CA . GLU A 1 242 ? 78.925 -14.155 -109.922 1.00 81.19 242 GLU A CA 1
ATOM 1778 C C . GLU A 1 242 ? 79.759 -13.221 -110.806 1.00 81.19 242 GLU A C 1
ATOM 1780 O O . GLU A 1 242 ? 80.283 -13.638 -111.836 1.00 81.19 242 GLU A O 1
ATOM 1785 N N . HIS A 1 243 ? 79.898 -11.947 -110.432 1.00 80.19 243 HIS A N 1
ATOM 1786 C CA . HIS A 1 243 ? 80.738 -11.001 -111.161 1.00 80.19 243 HIS A CA 1
ATOM 1787 C C . HIS A 1 243 ? 82.225 -11.372 -111.043 1.00 80.19 243 HIS A C 1
ATOM 1789 O O . HIS A 1 243 ? 82.974 -11.203 -112.005 1.00 80.19 243 HIS A O 1
ATOM 1795 N N . PHE A 1 244 ? 82.676 -11.889 -109.899 1.00 76.38 244 PHE A N 1
ATOM 1796 C CA . PHE A 1 244 ? 84.046 -12.371 -109.732 1.00 76.38 244 PHE A CA 1
ATOM 1797 C C . PHE A 1 244 ? 84.297 -13.635 -110.561 1.00 76.38 244 PHE A C 1
ATOM 1799 O O . PHE A 1 244 ? 85.349 -13.749 -111.176 1.00 76.38 244 PHE A O 1
ATOM 1806 N N . GLU A 1 245 ? 83.323 -14.540 -110.646 1.00 79.75 245 GLU A N 1
ATOM 1807 C CA . GLU A 1 245 ? 83.346 -15.738 -111.491 1.00 79.75 245 GLU A CA 1
ATOM 1808 C C . GLU A 1 245 ? 83.381 -15.352 -112.980 1.00 79.75 245 GLU A C 1
ATOM 1810 O O . GLU A 1 245 ? 84.303 -15.743 -113.691 1.00 79.75 245 GLU A O 1
ATOM 1815 N N . LYS A 1 246 ? 82.515 -14.426 -113.417 1.00 76.94 246 LYS A N 1
ATOM 1816 C CA . LYS A 1 246 ? 82.548 -13.825 -114.767 1.00 76.94 246 LYS A CA 1
ATOM 1817 C C . LYS A 1 246 ? 83.872 -13.104 -115.063 1.00 76.94 246 LYS A C 1
ATOM 1819 O O . LYS A 1 246 ? 84.343 -13.145 -116.197 1.00 76.94 246 LYS A O 1
ATOM 1824 N N . LEU A 1 247 ? 84.498 -12.453 -114.076 1.00 73.62 247 LEU A N 1
ATOM 1825 C CA . LEU A 1 247 ? 85.831 -11.847 -114.221 1.00 73.62 247 LEU A CA 1
ATOM 1826 C C . LEU A 1 247 ? 86.943 -12.898 -114.295 1.00 73.62 247 LEU A C 1
ATOM 1828 O O . LEU A 1 247 ? 87.892 -12.713 -115.052 1.00 73.62 247 LEU A O 1
ATOM 1832 N N . VAL A 1 248 ? 86.841 -13.996 -113.545 1.00 74.50 248 VAL A N 1
ATOM 1833 C CA . VAL A 1 248 ? 87.762 -15.136 -113.637 1.00 74.50 248 VAL A CA 1
ATOM 1834 C C . VAL A 1 248 ? 87.656 -15.783 -115.019 1.00 74.50 248 VAL A C 1
ATOM 1836 O O . VAL A 1 248 ? 88.692 -16.008 -115.641 1.00 74.50 248 VAL A O 1
ATOM 1839 N N . ASP A 1 249 ? 86.449 -15.956 -115.560 1.00 72.06 249 ASP A N 1
ATOM 1840 C CA . ASP A 1 249 ? 86.216 -16.430 -116.931 1.00 72.06 249 ASP A CA 1
ATOM 1841 C C . ASP A 1 249 ? 86.735 -15.443 -117.994 1.00 72.06 249 ASP A C 1
ATOM 1843 O O . ASP A 1 249 ? 87.341 -15.849 -118.991 1.00 72.06 249 ASP A O 1
ATOM 1847 N N . GLN A 1 250 ? 86.572 -14.131 -117.782 1.00 66.62 250 GLN A N 1
ATOM 1848 C CA . GLN A 1 250 ? 87.153 -13.093 -118.647 1.00 66.62 250 GLN A CA 1
ATOM 1849 C C . GLN A 1 250 ? 88.686 -13.076 -118.597 1.00 66.62 250 GLN A C 1
ATOM 1851 O O . GLN A 1 250 ? 89.337 -12.897 -119.624 1.00 66.62 250 GLN A O 1
ATOM 1856 N N . VAL A 1 251 ? 89.297 -13.295 -117.432 1.00 62.16 251 VAL A N 1
ATOM 1857 C CA . VAL A 1 251 ? 90.758 -13.408 -117.301 1.00 62.16 251 VAL A CA 1
ATOM 1858 C C . VAL A 1 251 ? 91.258 -14.727 -117.895 1.00 62.16 251 VAL A C 1
ATOM 1860 O O . VAL A 1 251 ? 92.293 -14.730 -118.559 1.00 62.16 251 VAL A O 1
ATOM 1863 N N . ALA A 1 252 ? 90.516 -15.827 -117.749 1.00 59.56 252 ALA A N 1
ATOM 1864 C CA . ALA A 1 252 ? 90.824 -17.106 -118.383 1.00 59.56 252 ALA A CA 1
ATOM 1865 C C . ALA A 1 252 ? 90.760 -17.014 -119.918 1.00 59.56 252 ALA A C 1
ATOM 1867 O O . ALA A 1 252 ? 91.643 -17.531 -120.603 1.00 59.56 252 ALA A O 1
ATOM 1868 N N . THR A 1 253 ? 89.780 -16.291 -120.469 1.00 58.88 253 THR A N 1
ATOM 1869 C CA . THR A 1 253 ? 89.685 -16.033 -121.917 1.00 58.88 253 THR A CA 1
ATOM 1870 C C . THR A 1 253 ? 90.721 -15.018 -122.413 1.00 58.88 253 THR A C 1
ATOM 1872 O O . THR A 1 253 ? 91.309 -15.242 -123.469 1.00 58.88 253 THR A O 1
ATOM 1875 N N . MET A 1 254 ? 91.055 -13.971 -121.646 1.00 50.81 254 MET A N 1
ATOM 1876 C CA . MET A 1 254 ? 92.163 -13.055 -121.982 1.00 50.81 254 MET A CA 1
ATOM 1877 C C . MET A 1 254 ? 93.551 -13.714 -121.889 1.00 50.81 254 MET A C 1
ATOM 1879 O O . MET A 1 254 ? 94.465 -13.314 -122.604 1.00 50.81 254 MET A O 1
ATOM 1883 N N . LEU A 1 255 ? 93.732 -14.741 -121.054 1.00 52.53 255 LEU A N 1
ATOM 1884 C CA . LEU A 1 255 ? 94.971 -15.530 -121.004 1.00 52.53 255 LEU A CA 1
ATOM 1885 C C . LEU A 1 255 ? 95.088 -16.556 -122.145 1.00 52.53 255 LEU A C 1
ATOM 1887 O O . LEU A 1 255 ? 96.190 -17.037 -122.407 1.00 52.53 255 LEU A O 1
ATOM 1891 N N . ALA A 1 256 ? 93.992 -16.857 -122.847 1.00 45.81 256 ALA A N 1
ATOM 1892 C CA . ALA A 1 256 ? 93.966 -17.775 -123.986 1.00 45.81 256 ALA A CA 1
ATOM 1893 C C . ALA A 1 256 ? 94.285 -17.109 -125.346 1.00 45.81 256 ALA A C 1
ATOM 1895 O O . ALA A 1 256 ? 94.390 -17.813 -126.350 1.00 45.81 256 ALA A O 1
ATOM 1896 N N . GLY A 1 257 ? 94.465 -15.780 -125.399 1.00 38.91 257 GLY A N 1
ATOM 1897 C CA . GLY A 1 257 ? 94.777 -15.035 -126.627 1.00 38.91 257 GLY A CA 1
ATOM 1898 C C . GLY A 1 257 ? 95.840 -13.949 -126.424 1.00 38.91 257 GLY A C 1
ATOM 1899 O O . GLY A 1 257 ? 95.661 -13.026 -125.637 1.00 38.91 257 GLY A O 1
ATOM 1900 N N . LYS A 1 258 ? 96.953 -14.042 -127.159 1.00 32.75 258 LYS A N 1
ATOM 1901 C CA . LYS A 1 258 ? 98.099 -13.111 -127.132 1.00 32.75 258 LYS A CA 1
ATOM 1902 C C . LYS A 1 258 ? 98.824 -13.141 -128.490 1.00 32.75 258 LYS A C 1
ATOM 1904 O O . LYS A 1 258 ? 98.783 -14.196 -129.122 1.00 32.75 258 LYS A O 1
ATOM 1909 N N . PRO A 1 259 ? 99.662 -12.141 -128.829 1.00 54.34 259 PRO A N 1
ATOM 1910 C CA . PRO A 1 259 ? 99.639 -10.711 -128.472 1.00 54.34 259 PRO A CA 1
ATOM 1911 C C . PRO A 1 259 ? 99.755 -9.800 -129.725 1.00 54.34 259 PRO A C 1
ATOM 1913 O O . PRO A 1 259 ? 99.950 -10.307 -130.821 1.00 54.34 259 PRO A O 1
ATOM 1916 N N . ASP A 1 260 ? 99.701 -8.471 -129.557 1.00 34.72 260 ASP A N 1
ATOM 1917 C CA . ASP A 1 260 ? 100.669 -7.520 -130.157 1.00 34.72 260 ASP A CA 1
ATOM 1918 C C . ASP A 1 260 ? 100.499 -6.097 -129.549 1.00 34.72 260 ASP A C 1
ATOM 1920 O O . ASP A 1 260 ? 99.543 -5.907 -128.786 1.00 34.72 260 ASP A O 1
ATOM 1924 N N . PRO A 1 261 ? 101.467 -5.159 -129.696 1.00 44.19 261 PRO A N 1
ATOM 1925 C CA . PRO A 1 261 ? 101.947 -4.418 -128.522 1.00 44.19 261 PRO A CA 1
ATOM 1926 C C . PRO A 1 261 ? 101.853 -2.876 -128.590 1.00 44.19 261 PRO A C 1
ATOM 1928 O O . PRO A 1 261 ? 101.431 -2.294 -129.582 1.00 44.19 261 PRO A O 1
ATOM 1931 N N . ASP A 1 262 ? 102.336 -2.263 -127.503 1.00 35.16 262 ASP A N 1
ATOM 1932 C CA . ASP A 1 262 ? 102.796 -0.875 -127.346 1.00 35.16 262 ASP A CA 1
ATOM 1933 C C . ASP A 1 262 ? 101.800 0.279 -127.571 1.00 35.16 262 ASP A C 1
ATOM 1935 O O . ASP A 1 262 ? 101.705 0.856 -128.648 1.00 35.16 262 ASP A O 1
ATOM 1939 N N . ASP A 1 263 ? 101.225 0.757 -126.456 1.00 30.03 263 ASP A N 1
ATOM 1940 C CA . ASP A 1 263 ? 101.503 2.144 -126.045 1.00 30.03 263 ASP A CA 1
ATOM 1941 C C . ASP A 1 263 ? 101.435 2.325 -124.504 1.00 30.03 263 ASP A C 1
ATOM 1943 O O . ASP A 1 263 ? 100.394 2.153 -123.866 1.00 30.03 263 ASP A O 1
ATOM 1947 N N . LEU A 1 264 ? 102.579 2.646 -123.888 1.00 38.12 264 LEU A N 1
ATOM 1948 C CA . LEU A 1 264 ? 102.789 2.985 -122.466 1.00 38.12 264 LEU A CA 1
ATOM 1949 C C . LEU A 1 264 ? 104.025 3.901 -122.391 1.00 38.12 264 LEU A C 1
ATOM 1951 O O . LEU A 1 264 ? 105.023 3.598 -123.047 1.00 38.12 264 LEU A O 1
ATOM 1955 N N . PRO A 1 265 ? 104.021 4.988 -121.590 1.00 47.75 265 PRO A N 1
ATOM 1956 C CA . PRO A 1 265 ? 104.353 4.892 -120.152 1.00 47.75 265 PRO A CA 1
ATOM 1957 C C . PRO A 1 265 ? 103.389 5.708 -119.246 1.00 47.75 265 PRO A C 1
ATOM 1959 O O . PRO A 1 265 ? 102.859 6.731 -119.655 1.00 47.75 265 PRO A O 1
ATOM 1962 N N . SER A 1 266 ? 103.020 5.289 -118.022 1.00 37.47 266 SER A N 1
ATOM 1963 C CA . SER A 1 266 ? 103.831 5.179 -116.779 1.00 37.47 266 SER A CA 1
ATOM 1964 C C . SER A 1 266 ? 104.404 6.539 -116.296 1.00 37.47 266 SER A C 1
ATOM 1966 O O . SER A 1 266 ? 104.866 7.314 -117.119 1.00 37.47 266 SER A O 1
ATOM 1968 N N . ALA A 1 267 ? 104.482 6.924 -115.013 1.00 33.97 267 ALA A N 1
ATOM 1969 C CA . ALA A 1 267 ? 104.295 6.255 -113.710 1.00 33.97 267 ALA A CA 1
ATOM 1970 C C . ALA A 1 267 ? 104.166 7.353 -112.592 1.00 33.97 267 ALA A C 1
ATOM 1972 O O . ALA A 1 267 ? 104.201 8.530 -112.924 1.00 33.97 267 ALA A O 1
ATOM 1973 N N . THR A 1 268 ? 104.073 7.167 -111.257 1.00 33.59 268 THR A N 1
ATOM 1974 C CA . THR A 1 268 ? 104.056 6.015 -110.314 1.00 33.59 268 THR A CA 1
ATOM 1975 C C . THR A 1 268 ? 103.569 6.485 -108.916 1.00 33.59 268 THR A C 1
ATOM 1977 O O . THR A 1 268 ? 103.864 7.618 -108.551 1.00 33.59 268 THR A O 1
ATOM 1980 N N . LYS A 1 269 ? 103.090 5.554 -108.059 1.00 36.84 269 LYS A N 1
ATOM 1981 C CA . LYS A 1 269 ? 103.102 5.606 -106.558 1.00 36.84 269 LYS A CA 1
ATOM 1982 C C . LYS A 1 269 ? 102.124 6.613 -105.877 1.00 36.84 269 LYS A C 1
ATOM 1984 O O . LYS A 1 269 ? 101.782 7.630 -106.448 1.00 36.84 269 LYS A O 1
ATOM 1989 N N . LYS A 1 270 ? 101.640 6.397 -104.637 1.00 37.62 270 LYS A N 1
ATOM 1990 C CA . LYS A 1 270 ? 102.127 5.505 -103.559 1.00 37.62 270 LYS A CA 1
ATOM 1991 C C . LYS A 1 270 ? 101.028 5.066 -102.562 1.00 37.62 270 LYS A C 1
ATOM 1993 O O . LYS A 1 270 ? 100.249 5.875 -102.082 1.00 37.62 270 LYS A O 1
ATOM 1998 N N . VAL A 1 271 ? 101.099 3.787 -102.197 1.00 36.66 271 VAL A N 1
ATOM 1999 C CA . VAL A 1 271 ? 100.672 3.110 -100.950 1.00 36.66 271 VAL A CA 1
ATOM 2000 C C . VAL A 1 271 ? 100.613 3.989 -99.681 1.00 36.66 271 VAL A C 1
ATOM 2002 O O . VAL A 1 271 ? 10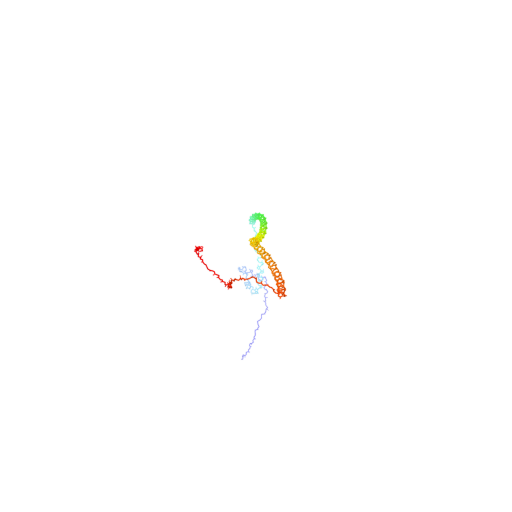1.609 4.653 -99.395 1.00 36.66 271 VAL A O 1
ATOM 2005 N N . ALA A 1 272 ? 99.559 3.846 -98.851 1.00 32.91 272 ALA A N 1
ATOM 2006 C CA . ALA A 1 272 ? 99.653 3.525 -97.403 1.00 32.91 272 ALA A CA 1
ATOM 2007 C C . ALA A 1 272 ? 98.284 3.445 -96.684 1.00 32.91 272 ALA A C 1
ATOM 2009 O O . ALA A 1 272 ? 97.402 4.265 -96.911 1.00 32.91 272 ALA A O 1
ATOM 2010 N N . ALA A 1 273 ? 98.149 2.503 -95.744 1.00 43.22 273 ALA A N 1
ATOM 2011 C CA . ALA A 1 273 ? 97.021 2.403 -94.813 1.00 43.22 273 ALA A CA 1
ATOM 2012 C C . ALA A 1 273 ? 97.340 3.049 -93.449 1.00 43.22 273 ALA A C 1
ATOM 2014 O O . ALA A 1 273 ? 98.471 2.914 -92.977 1.00 43.22 273 ALA A O 1
ATOM 2015 N N . LYS A 1 274 ? 96.339 3.656 -92.780 1.00 34.06 274 LYS A N 1
ATOM 2016 C CA . LYS A 1 274 ? 96.233 3.735 -91.300 1.00 34.06 274 LYS A CA 1
ATOM 2017 C C . LYS A 1 274 ? 94.915 4.360 -90.799 1.00 34.06 274 LYS A C 1
ATOM 2019 O O . LYS A 1 274 ? 94.584 5.484 -91.153 1.00 34.06 274 LYS A O 1
ATOM 2024 N N . GLN A 1 275 ? 94.236 3.664 -89.885 1.00 45.47 275 GLN A N 1
ATOM 2025 C CA . GLN A 1 275 ? 93.433 4.265 -88.797 1.00 45.47 275 GLN A CA 1
ATOM 2026 C C . GLN A 1 275 ? 94.381 4.606 -87.603 1.00 45.47 275 GLN A C 1
ATOM 2028 O O . GLN A 1 275 ? 95.569 4.275 -87.714 1.00 45.47 275 GLN A O 1
ATOM 2033 N N . PRO A 1 276 ? 93.952 5.102 -86.409 1.00 61.56 276 PRO A N 1
ATOM 2034 C CA . PRO A 1 276 ? 92.726 5.809 -85.966 1.00 61.56 276 PRO A CA 1
ATOM 2035 C C . PRO A 1 276 ? 93.047 7.098 -85.122 1.00 61.56 276 PRO A C 1
ATOM 2037 O O . PRO A 1 276 ? 94.194 7.528 -85.071 1.00 61.56 276 PRO A O 1
ATOM 2040 N N . LYS A 1 277 ? 92.050 7.601 -84.353 1.00 37.44 277 LYS A N 1
ATOM 2041 C CA . LYS A 1 277 ? 92.101 8.421 -83.096 1.00 37.44 277 LYS A CA 1
ATOM 2042 C C . LYS A 1 277 ? 91.973 9.970 -83.128 1.00 37.44 277 LYS A C 1
ATOM 2044 O O . LYS A 1 277 ? 92.939 10.688 -83.318 1.00 37.44 277 LYS A O 1
ATOM 2049 N N . ALA A 1 278 ? 90.780 10.418 -82.707 1.00 32.81 278 ALA A N 1
ATOM 2050 C CA . ALA A 1 278 ? 90.470 11.196 -81.483 1.00 32.81 278 ALA A CA 1
ATOM 2051 C C . ALA A 1 278 ? 91.078 12.596 -81.166 1.00 32.81 278 ALA A C 1
ATOM 2053 O O . ALA A 1 278 ? 92.248 12.695 -80.813 1.00 32.81 278 ALA A O 1
ATOM 2054 N N . ALA A 1 279 ? 90.153 13.566 -80.971 1.00 43.12 279 ALA A N 1
ATOM 2055 C CA . ALA A 1 279 ? 90.188 14.698 -80.006 1.00 43.12 279 ALA A CA 1
ATOM 2056 C C . ALA A 1 279 ? 91.231 15.835 -80.269 1.00 43.12 279 ALA A C 1
ATOM 2058 O O . ALA A 1 279 ? 92.103 15.628 -81.107 1.00 43.12 279 ALA A O 1
ATOM 2059 N N . PRO A 1 280 ? 91.191 17.029 -79.602 1.00 52.00 280 PRO A N 1
ATOM 2060 C CA . PRO A 1 280 ? 90.394 17.408 -78.418 1.00 52.00 280 PRO A CA 1
ATOM 2061 C C . PRO A 1 280 ? 89.794 18.850 -78.343 1.00 52.00 280 PRO A C 1
ATOM 2063 O O . PRO A 1 280 ? 90.080 19.729 -79.143 1.00 52.00 280 PRO A O 1
ATOM 2066 N N . ALA A 1 281 ? 88.999 19.063 -77.283 1.00 37.94 281 ALA A N 1
ATOM 2067 C CA . ALA A 1 281 ? 88.855 20.255 -76.418 1.00 37.94 281 ALA A CA 1
ATOM 2068 C C . ALA A 1 281 ? 88.949 21.710 -76.956 1.00 37.94 281 ALA A C 1
ATOM 2070 O O . ALA A 1 281 ? 89.997 22.171 -77.392 1.00 37.94 281 ALA A O 1
ATOM 2071 N N . THR A 1 282 ? 87.951 22.531 -76.597 1.00 42.16 282 THR A N 1
ATOM 2072 C CA . THR A 1 282 ? 88.080 23.627 -75.593 1.00 42.16 282 THR A CA 1
ATOM 2073 C C . THR A 1 282 ? 86.675 24.130 -75.195 1.00 42.16 282 THR A C 1
ATOM 2075 O O . THR A 1 282 ? 85.827 24.356 -76.042 1.00 42.16 282 THR A O 1
ATOM 2078 N N . ALA A 1 283 ? 86.284 24.020 -73.919 1.00 41.88 283 ALA A N 1
ATOM 2079 C CA . ALA A 1 283 ? 86.396 25.034 -72.852 1.00 41.88 283 ALA A CA 1
ATOM 2080 C C . ALA A 1 283 ? 85.184 26.009 -72.826 1.00 41.88 283 ALA A C 1
ATOM 2082 O O . ALA A 1 283 ? 85.000 26.794 -73.741 1.00 41.88 283 ALA A O 1
ATOM 2083 N N . LYS A 1 284 ? 84.248 25.922 -71.863 1.00 41.25 284 LYS A N 1
ATOM 2084 C CA . LYS A 1 284 ? 84.345 26.264 -70.416 1.00 41.25 284 LYS A CA 1
ATOM 2085 C C . LYS A 1 284 ? 83.740 27.651 -70.140 1.00 41.25 284 LYS A C 1
ATOM 2087 O O . LYS A 1 284 ? 84.435 28.629 -70.381 1.00 41.25 284 LYS A O 1
ATOM 2092 N N . LYS A 1 285 ? 82.559 27.725 -69.495 1.00 42.53 285 LYS A N 1
ATOM 2093 C CA . LYS A 1 285 ? 82.301 28.626 -68.340 1.00 42.53 285 LYS A CA 1
ATOM 2094 C C . LYS A 1 285 ? 80.956 28.359 -67.623 1.00 42.53 285 LYS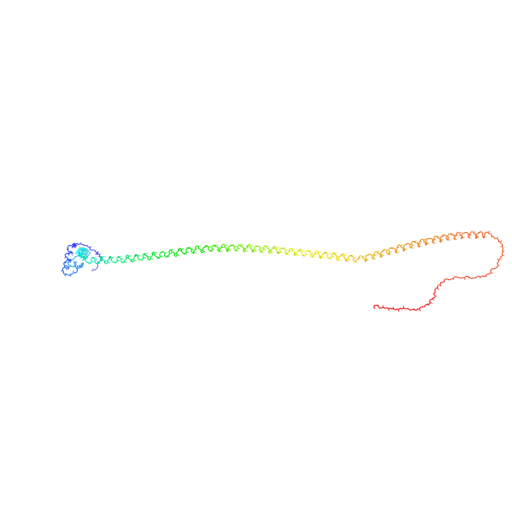 A C 1
ATOM 2096 O O . LYS A 1 285 ? 79.899 28.728 -68.104 1.00 42.53 285 LYS A O 1
ATOM 2101 N N . THR A 1 286 ? 81.060 27.731 -66.451 1.00 42.34 286 THR A N 1
ATOM 2102 C CA . THR A 1 286 ? 80.273 27.931 -65.210 1.00 42.34 286 THR A CA 1
ATOM 2103 C C . THR A 1 286 ? 78.878 28.586 -65.251 1.00 42.34 286 THR A C 1
ATOM 2105 O O . THR A 1 286 ? 78.772 29.779 -65.526 1.00 42.34 286 THR A O 1
ATOM 2108 N N . ALA A 1 287 ? 77.899 27.914 -64.635 1.00 43.91 287 ALA A N 1
ATOM 2109 C CA . ALA A 1 287 ? 77.259 28.425 -63.414 1.00 43.91 287 ALA A CA 1
ATOM 2110 C C . ALA A 1 287 ? 76.654 27.263 -62.604 1.00 43.91 287 ALA A C 1
ATOM 2112 O O . ALA A 1 287 ? 75.776 26.553 -63.083 1.00 43.91 287 ALA A O 1
ATOM 2113 N N . ARG A 1 288 ? 77.140 27.066 -61.375 1.00 45.62 288 ARG A N 1
ATOM 2114 C CA . ARG A 1 288 ? 76.523 26.214 -60.352 1.00 45.62 288 ARG A CA 1
ATOM 2115 C C . ARG A 1 288 ? 76.106 27.164 -59.236 1.00 45.62 288 ARG A C 1
ATOM 2117 O O . ARG A 1 288 ? 76.960 27.894 -58.740 1.00 45.62 288 ARG A O 1
ATOM 2124 N N . SER A 1 289 ? 74.831 27.181 -58.876 1.00 45.62 289 SER A N 1
ATOM 2125 C CA . SER A 1 289 ? 74.346 27.906 -57.702 1.00 45.62 289 SER A CA 1
ATOM 2126 C C . SER A 1 289 ? 73.299 27.055 -57.006 1.00 45.62 289 SER A C 1
ATOM 2128 O O . SER A 1 289 ? 72.168 26.940 -57.478 1.00 45.62 289 SER A O 1
ATOM 2130 N N . ASP A 1 290 ? 73.707 26.447 -55.900 1.00 47.78 290 ASP A N 1
ATOM 2131 C CA . ASP A 1 290 ? 72.809 25.812 -54.946 1.00 47.78 290 ASP A CA 1
ATOM 2132 C C . ASP A 1 290 ? 71.807 26.833 -54.391 1.00 47.78 290 ASP A C 1
ATOM 2134 O O . ASP A 1 290 ? 72.152 28.007 -54.206 1.00 47.78 290 ASP A O 1
ATOM 2138 N N . LYS A 1 291 ? 70.610 26.373 -54.005 1.00 44.31 291 LYS A N 1
ATOM 2139 C CA . LYS A 1 291 ? 69.933 26.991 -52.862 1.00 44.31 291 LYS A CA 1
ATOM 2140 C C . LYS A 1 291 ? 69.023 26.035 -52.088 1.00 44.31 291 LYS A C 1
ATOM 2142 O O . LYS A 1 291 ? 67.979 25.631 -52.577 1.00 44.31 291 LYS A O 1
ATOM 2147 N N . SER A 1 292 ? 69.468 25.773 -50.861 1.00 46.09 292 SER A N 1
ATOM 2148 C CA . SER A 1 292 ? 68.694 25.553 -49.634 1.00 46.09 292 SER A CA 1
ATOM 2149 C C . SER A 1 292 ? 67.515 24.572 -49.637 1.00 46.09 292 SER A C 1
ATOM 2151 O O . SER A 1 292 ? 66.413 24.887 -50.080 1.00 46.09 292 SER A O 1
ATOM 2153 N N . SER A 1 293 ? 67.721 23.464 -48.922 1.00 42.34 293 SER A N 1
ATOM 2154 C CA . SER A 1 293 ? 66.941 23.244 -47.690 1.00 42.34 293 SER A CA 1
ATOM 2155 C C . SER A 1 293 ? 67.623 23.955 -46.516 1.00 42.34 293 SER A C 1
ATOM 2157 O O . SER A 1 293 ? 68.834 24.250 -46.662 1.00 42.34 293 SER A O 1
#

Radius of gyration: 98.36 Å; Cα contacts (8 Å, |Δi|>4): 48; chains: 1; bounding box: 163×96×252 Å

Organism: NCBI:txid380675

Foldseek 3Di:
DDDDDDDDDDDDDDDDDPQPDLVLLLVLCVVCVVVVHHSDLVSSCVSSVHDDSVNSVVSVVVNVVVVVVVPPDPPPDDVVNVVVVVVVVVVVVVVVVVVVVVVVVVVVVVVVVVVVVVVVVVVVVVVVVVVVVVVVVVVVVVVVVVVVVVVVVVVVVVVVVVVVVVVVVVVVVVVVVVVVVVVVVVVVVVVVVCVVVVVVVVVVVVVVVVVVVVVVVVVVVVVVVVVVVVVVVVVVVVVVVVVVVVVVVVVVVVVVDDDDDDDDDDDDDDDDDDDDDDDDDDDDDDDDDDDDD

Sequence (293 aa):
MIPSSPIRIITMDTRKAQLVTFDAVAASAESLVASGQRPTVRAVIAQLGGGSPNAVLAHLQAWKGKQTNARVATIELDPRIAAIVAEQIRAAVAAATAAADDRTAELEADAQAVAEAGRMAEERAVELAAELQHVQAECEQLKGRLAALTDKGERARRESAAAAAQANADASALRGAAEEAREKLARAELRLERLPSLEAMLERVQAELDAERASRVNAEKALAVAEAQRDGALDQADDAREHFEKLVDQVATMLAGKPDPDDLPSATKKVAAKQPKAAPATAKKTARSDKSS

Solvent-accessible surface area (backbone atoms only — not comparable to full-atom values): 17545 Å² total; per-residue (Å²): 134,87,89,86,86,88,89,87,84,90,79,86,84,90,91,77,81,69,79,79,45,56,66,62,49,44,54,45,33,50,52,31,46,77,70,74,40,80,68,38,61,68,57,39,31,63,75,64,75,56,67,58,68,68,60,49,41,52,40,48,48,54,48,48,56,60,57,60,68,75,64,71,70,83,76,78,71,53,67,68,59,54,49,52,52,53,48,53,49,50,53,52,48,52,53,53,48,51,58,48,53,54,53,47,53,52,52,52,51,52,51,51,53,50,51,50,55,46,51,58,49,53,52,52,50,52,50,52,50,52,52,50,52,49,52,49,52,50,50,53,51,49,52,54,51,48,53,57,49,51,53,51,52,50,50,54,49,53,52,52,52,50,52,52,52,48,54,50,50,52,54,51,52,54,50,53,52,53,49,53,51,48,53,54,46,54,56,48,51,60,53,56,72,46,43,66,60,51,50,54,50,49,55,47,53,51,53,54,52,53,49,50,51,51,52,48,55,51,50,55,50,51,48,54,51,50,50,52,50,50,50,56,50,48,52,50,50,50,53,50,47,52,50,48,50,54,46,49,52,49,52,54,55,54,73,74,59,86,87,86,84,89,89,81,81,88,87,80,88,80,92,86,88,82,87,86,85,82,87,81,89,82,86,90,84,88,89,87,79,89,80,80,131

Mean predicted aligned error: 19.97 Å

Secondary structure (DSSP, 8-state):
--------------S------HHHHHHHHHHHHHTT----HHHHHHHHT---HHHHHHHHHHHHHHHHGGG-------HHHHHHHHHHHHHHHHHHHHHHHHHHHHHHHHHHHHHHHHHHHHHHHHHHHHHHHHHHHHHHHHHHHHHHHHHHHHHHHHHHHHHHHHHHHHHHHHHHHHHHHHHHHHHHHHHHHTHHHHHHHHHHHHHHHHHHHHHHHHHHHHHHHHHHHHHHHHHHHHHHHHHHHHHHHHHHHHHTS------------------------------------

InterPro domains:
  IPR021104 KfrA, N-terminal DNA-binding domain [PF11740] (21-131)

pLDDT: mean 79.96, std 21.8, range [30.03, 98.69]